Protein AF-A0A5E4IBN6-F1 (afdb_monomer)

Solvent-accessible surface area (backbone atoms only — not comparable to full-atom values): 10417 Å² total; per-residue (Å²): 132,90,80,41,67,51,74,45,68,43,81,68,86,89,50,73,42,80,71,41,77,30,84,40,98,54,67,62,54,101,28,76,33,72,40,67,75,52,73,30,32,38,34,41,30,44,82,79,18,24,40,38,29,28,32,70,84,69,52,46,81,74,47,76,44,58,42,34,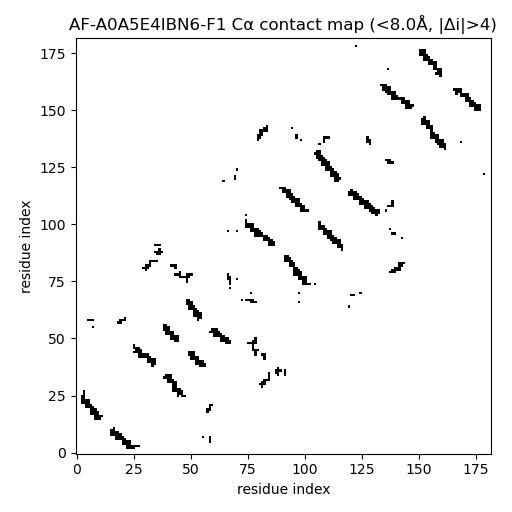72,67,66,69,59,95,71,51,29,19,54,58,37,35,59,33,69,45,79,44,56,82,52,30,36,41,35,38,21,34,32,31,57,65,76,96,49,58,50,40,24,32,43,36,36,25,30,60,64,61,84,59,35,73,75,49,73,45,78,75,38,85,52,87,58,85,62,44,46,40,56,42,56,68,55,55,75,44,75,55,97,90,38,46,26,42,36,38,42,28,32,42,71,73,46,93,92,48,80,80,36,61,80,46,71,53,74,68,78,74,84,71,84,123

pLDDT: mean 83.01, std 16.31, range [35.84, 97.69]

Foldseek 3Di:
DDFDKDWDWDDPPVDTDTQEIGTDPADWDPAWDDQQLDQKIWTFDQVQQWIWIAGNRYRDTDDIGRNQVQVVDPARKHWDEHWDWDDHSQWIWIWTKIWGDDPPDAIWIKIWIFTPNPVRHTPDIDTPDDDDDPQQFYFYYDFDWDADPNKTKTWTQTARVPDVPDSPTDIDIDTHPDPPPD

Mean predicted aligned error: 7.36 Å

Nearest PDB structures (foldseek):
  6l8a-assembly1_C  TM=5.150E-01  e=8.362E-04  Acidithiobacillus ferrooxidans
  6dsz-assembly1_A  TM=5.553E-01  e=8.980E-03  Homo sapiens
  8d7y-assembly1_A  TM=4.160E-01  e=7.451E-02  Homo sapiens
  6dsz-assembly2_B  TM=4.237E-01  e=1.457E-01  Homo sapiens
  6zrc-assembly1_A  TM=3.820E-01  e=3.062E+00  Homo sapiens

Secondary structure (DSSP, 8-state):
----EEEEEEE-SSSEEEEEEEE-SSPPEEEEEEETTTTEEEEEETTTTEEEEEETTT--EEEEEEHHHHH-SSSEEEE-S--EEEEETTEEEEEEEEEEE-SSSPPPEEEEEEETTTTTEEEEEEE----SSS--EEEES---EEEETTEEEEEEEEEETTSTT---PPEEEEE-------

Radius of gyration: 17.38 Å; Cα contacts (8 Å, |Δi|>4): 436; chains: 1; bounding box: 43×52×44 Å

Structure (mmCIF, N/CA/C/O backbone):
data_AF-A0A5E4IBN6-F1
#
_entry.id   AF-A0A5E4IBN6-F1
#
loop_
_atom_site.group_PDB
_atom_site.id
_atom_site.type_symbol
_atom_site.label_atom_id
_atom_site.label_alt_id
_atom_site.label_comp_id
_atom_site.label_asym_id
_atom_site.label_entity_id
_atom_site.label_seq_id
_atom_site.pdbx_PDB_ins_code
_atom_site.Cartn_x
_atom_site.Cartn_y
_atom_site.Cartn_z
_atom_site.occupancy
_atom_site.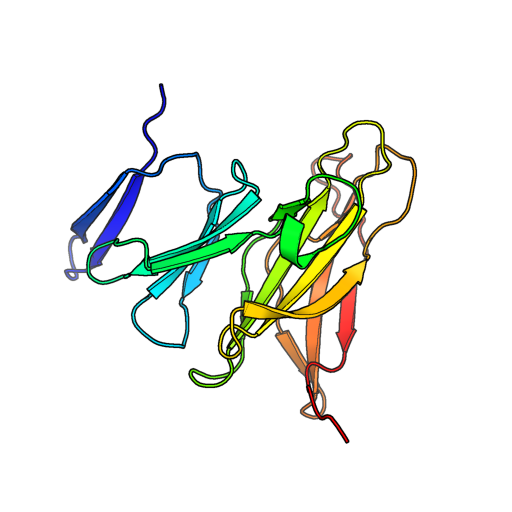B_iso_or_equiv
_atom_site.auth_seq_id
_atom_site.auth_comp_id
_atom_site.auth_asym_id
_atom_site.auth_atom_id
_atom_site.pdbx_PDB_model_num
ATOM 1 N N . MET A 1 1 ? -4.066 27.595 -0.035 1.00 60.00 1 MET A N 1
ATOM 2 C CA . MET A 1 1 ? -3.395 26.290 0.154 1.00 60.00 1 MET A CA 1
ATOM 3 C C . MET A 1 1 ? -4.423 25.297 0.651 1.00 60.00 1 MET A C 1
ATOM 5 O O . MET A 1 1 ? -5.141 25.621 1.588 1.00 60.00 1 MET A O 1
ATOM 9 N N . ILE A 1 2 ? -4.528 24.134 0.012 1.00 71.19 2 ILE A N 1
ATOM 10 C CA . ILE A 1 2 ? -5.333 23.026 0.535 1.00 71.19 2 ILE A CA 1
ATOM 11 C C . ILE A 1 2 ? -4.556 22.447 1.722 1.00 71.19 2 ILE A C 1
ATOM 13 O O . ILE A 1 2 ? -3.366 22.182 1.587 1.00 71.19 2 ILE A O 1
ATOM 17 N N . ASN A 1 3 ? -5.204 22.304 2.878 1.00 83.69 3 ASN A N 1
ATOM 18 C CA . ASN A 1 3 ? -4.641 21.638 4.052 1.00 83.69 3 ASN A CA 1
ATOM 19 C C . ASN A 1 3 ? -5.333 20.269 4.184 1.00 83.69 3 ASN A C 1
ATOM 21 O O . ASN A 1 3 ? -6.410 20.200 4.791 1.00 83.69 3 ASN A O 1
ATOM 25 N N . PRO A 1 4 ? -4.828 19.216 3.513 1.00 89.00 4 PRO A N 1
ATOM 26 C CA . PRO A 1 4 ? -5.459 17.906 3.535 1.00 89.00 4 PRO A CA 1
ATOM 27 C C . PRO A 1 4 ? -5.346 17.288 4.928 1.00 89.00 4 PRO A C 1
ATOM 29 O O . PRO A 1 4 ? -4.393 17.523 5.667 1.00 89.00 4 PRO A O 1
ATOM 32 N N . HIS A 1 5 ? -6.343 16.494 5.296 1.00 91.44 5 HIS A N 1
ATOM 33 C CA . HIS A 1 5 ? -6.397 15.846 6.599 1.00 91.44 5 HIS A CA 1
ATOM 34 C C . HIS A 1 5 ? -6.884 14.412 6.455 1.00 91.44 5 HIS A C 1
ATOM 36 O O . HIS A 1 5 ? -7.748 14.125 5.627 1.00 91.44 5 HIS A O 1
ATOM 42 N N . LEU A 1 6 ? -6.361 13.549 7.319 1.00 91.31 6 LEU A N 1
ATOM 43 C CA . LEU A 1 6 ? -6.903 12.228 7.583 1.00 91.31 6 LEU A CA 1
ATOM 44 C C . LEU A 1 6 ? -7.780 12.304 8.835 1.00 91.31 6 LEU A C 1
ATOM 46 O O . LEU A 1 6 ? -7.396 12.925 9.829 1.00 91.31 6 LEU A O 1
ATOM 50 N N . TYR A 1 7 ? -8.944 11.670 8.786 1.00 94.25 7 TYR A N 1
ATOM 51 C CA . TYR A 1 7 ? -9.895 11.633 9.891 1.00 94.25 7 TYR A CA 1
ATOM 52 C C . TYR A 1 7 ? -10.234 10.183 10.210 1.00 94.25 7 TYR A C 1
ATOM 54 O O . TYR A 1 7 ? -10.473 9.398 9.292 1.00 94.25 7 TYR A O 1
ATOM 62 N N . ALA A 1 8 ? -10.331 9.856 11.495 1.00 94.44 8 ALA A N 1
ATOM 63 C CA . ALA A 1 8 ? -11.048 8.668 11.933 1.00 94.44 8 ALA A CA 1
ATOM 64 C C . ALA A 1 8 ? -12.374 9.063 12.562 1.00 94.44 8 ALA A C 1
ATOM 66 O O . ALA A 1 8 ? -12.447 9.968 13.398 1.00 94.44 8 ALA A O 1
ATOM 67 N N . VAL A 1 9 ? -13.414 8.333 12.186 1.00 96.44 9 VAL A N 1
ATOM 68 C CA . VAL A 1 9 ? -14.744 8.446 12.769 1.00 96.44 9 VAL A CA 1
ATOM 69 C C . VAL A 1 9 ? -15.040 7.136 13.483 1.00 96.44 9 VAL A C 1
ATOM 71 O O . VAL A 1 9 ? -14.890 6.065 12.904 1.00 96.44 9 VAL A O 1
ATOM 74 N N . GLN A 1 10 ? -15.428 7.228 14.750 1.00 96.44 10 GLN A N 1
ATOM 75 C CA . GLN A 1 10 ? -15.958 6.107 15.507 1.00 96.44 10 GLN A CA 1
ATOM 76 C C . GLN A 1 10 ? -17.467 6.048 15.297 1.00 96.44 10 GLN A C 1
ATOM 78 O O . GLN A 1 10 ? -18.161 7.042 15.524 1.00 96.44 10 GLN A O 1
ATOM 83 N N . ASP A 1 11 ? -17.959 4.891 14.876 1.00 96.44 11 ASP A N 1
ATOM 84 C CA . ASP A 1 11 ? -19.389 4.619 14.817 1.00 96.44 11 ASP A CA 1
ATOM 85 C C . ASP A 1 11 ? -19.956 4.471 16.240 1.00 96.44 11 ASP A C 1
ATOM 87 O O . ASP A 1 11 ? -19.438 3.697 17.046 1.00 96.44 11 ASP A O 1
ATOM 91 N N . MET A 1 12 ? -20.995 5.243 16.555 1.00 97.69 12 MET A N 1
ATOM 92 C CA . MET A 1 12 ? -21.735 5.196 17.820 1.00 97.69 12 MET A CA 1
ATOM 93 C C . MET A 1 12 ? -23.139 4.588 17.628 1.00 97.69 12 MET A C 1
ATOM 95 O O . MET A 1 12 ? -24.011 4.756 18.480 1.00 97.69 12 MET A O 1
ATOM 99 N N . GLY A 1 13 ? -23.387 3.925 16.494 1.00 97.38 13 GLY A N 1
ATOM 100 C CA . GLY A 1 13 ? -24.657 3.317 16.104 1.00 97.38 13 GLY A CA 1
ATOM 101 C C . GLY A 1 13 ? -25.550 4.275 15.316 1.00 97.38 13 GLY A C 1
ATOM 102 O O . GLY A 1 13 ? -25.853 4.028 14.154 1.00 97.38 13 GLY A O 1
ATOM 103 N N . THR A 1 14 ? -25.981 5.383 15.930 1.00 97.12 14 THR A N 1
ATOM 104 C CA . THR A 1 14 ? -26.879 6.363 15.275 1.00 97.12 14 THR A CA 1
ATOM 105 C C . THR A 1 14 ? -26.174 7.632 14.796 1.00 97.12 14 THR A C 1
ATOM 107 O O . THR A 1 14 ? -26.788 8.456 14.121 1.00 97.12 14 THR A O 1
ATOM 110 N N . TYR A 1 15 ? -24.906 7.827 15.159 1.00 97.19 15 TYR A N 1
ATOM 111 C CA . TYR A 1 15 ? -24.081 8.943 14.700 1.00 97.19 15 TYR A CA 1
ATOM 112 C C . TYR A 1 15 ? -22.598 8.561 14.705 1.00 97.19 15 TYR A C 1
ATOM 114 O O . TYR A 1 15 ? -22.182 7.630 15.391 1.00 97.19 15 TYR A O 1
ATOM 122 N N . GLY A 1 16 ? -21.787 9.306 13.956 1.00 97.38 16 GLY A N 1
ATOM 123 C CA . GLY A 1 16 ? -20.332 9.192 13.994 1.00 97.38 16 GLY A CA 1
ATOM 124 C C . GLY A 1 16 ? -19.719 10.227 14.935 1.00 97.38 16 GLY A C 1
ATOM 125 O O . GLY A 1 16 ? -20.111 11.394 14.921 1.00 97.38 16 GLY A O 1
ATOM 126 N N . ARG A 1 17 ? -18.723 9.830 15.727 1.00 97.69 17 ARG A N 1
ATOM 127 C CA . ARG A 1 17 ? -17.890 10.748 16.512 1.00 97.69 17 ARG A CA 1
ATOM 128 C C . ARG A 1 17 ? -16.515 10.867 15.869 1.00 97.69 17 ARG A C 1
ATOM 130 O O . ARG A 1 17 ? -15.865 9.854 15.630 1.00 97.69 17 ARG A O 1
ATOM 137 N N . LEU A 1 18 ? -16.036 12.090 15.641 1.00 97.62 18 LEU A N 1
ATOM 138 C CA . LEU A 1 18 ? -14.642 12.306 15.254 1.00 97.62 18 LEU A CA 1
ATOM 139 C C . LEU A 1 18 ? -13.727 11.782 16.372 1.00 97.62 18 LEU A C 1
ATOM 141 O O . LEU A 1 18 ? -13.742 12.325 17.475 1.00 97.62 18 LEU A O 1
ATOM 145 N N . LYS A 1 19 ? -12.959 10.725 16.092 1.00 96.69 19 LYS A N 1
ATOM 146 C CA . LYS A 1 19 ? -12.006 10.140 17.044 1.00 96.69 19 LYS A CA 1
ATOM 147 C C . LYS A 1 19 ? -10.719 10.956 17.066 1.00 96.69 19 LYS A C 1
ATOM 149 O O . LYS A 1 19 ? -10.265 11.374 18.123 1.00 96.69 19 LYS A O 1
ATOM 154 N N . TRP A 1 20 ? -10.168 11.223 15.886 1.00 97.38 20 TRP A N 1
ATOM 155 C CA . TRP A 1 20 ? -8.976 12.046 15.716 1.00 97.38 20 TRP A CA 1
ATOM 156 C C . TRP A 1 20 ? -8.907 12.636 14.309 1.00 97.38 20 TRP A C 1
ATOM 158 O O . TRP A 1 20 ? -9.602 12.205 13.383 1.00 97.38 20 TRP A O 1
ATOM 168 N N . LYS A 1 21 ? -8.045 13.645 14.167 1.00 96.38 21 LYS A N 1
ATOM 169 C CA . LYS A 1 21 ? -7.769 14.372 12.929 1.00 96.38 21 LYS A CA 1
ATOM 170 C C . LYS A 1 21 ? -6.268 14.627 12.831 1.00 96.38 21 LYS A C 1
ATOM 172 O O . LYS A 1 21 ? -5.709 15.286 13.703 1.00 96.38 21 LYS A O 1
ATOM 177 N N . THR A 1 22 ? -5.654 14.193 11.737 1.00 93.44 22 THR A N 1
ATOM 178 C CA . THR A 1 22 ? -4.224 14.387 11.470 1.00 93.44 22 THR A CA 1
ATOM 179 C C . THR A 1 22 ? -4.040 15.222 10.213 1.00 93.44 22 THR A C 1
ATOM 181 O O . THR A 1 22 ? -4.623 14.925 9.170 1.00 93.44 22 THR A O 1
ATOM 184 N N . ALA A 1 23 ? -3.234 16.282 10.303 1.00 91.69 23 ALA A N 1
ATOM 185 C CA . ALA A 1 23 ? -2.840 17.068 9.138 1.00 91.69 23 ALA A CA 1
ATOM 186 C C . ALA A 1 23 ? -1.895 16.252 8.251 1.00 91.69 23 ALA A C 1
ATOM 188 O O . ALA A 1 23 ? -0.936 15.646 8.737 1.00 91.69 23 ALA A O 1
ATOM 189 N N . MET A 1 24 ? -2.166 16.248 6.950 1.00 87.31 24 MET A N 1
ATOM 190 C CA . MET A 1 24 ? -1.353 15.545 5.968 1.00 87.31 24 MET A CA 1
ATOM 191 C C . MET A 1 24 ? -0.425 16.544 5.271 1.00 87.31 24 MET A C 1
ATOM 193 O O . MET A 1 24 ? -0.858 17.639 4.916 1.00 87.31 24 MET A O 1
ATOM 197 N N . PRO A 1 25 ? 0.856 16.195 5.057 1.00 84.19 25 PRO A N 1
ATOM 198 C CA . PRO A 1 25 ? 1.804 17.101 4.410 1.00 84.19 25 PRO A CA 1
ATOM 199 C C . PRO A 1 25 ? 1.475 17.337 2.930 1.00 84.19 25 PRO A C 1
ATOM 201 O O . PRO A 1 25 ? 1.924 18.321 2.350 1.00 84.19 25 PRO A O 1
ATOM 204 N N . THR A 1 26 ? 0.721 16.425 2.317 1.00 85.69 26 THR A N 1
ATOM 205 C CA . THR A 1 26 ? 0.421 16.381 0.887 1.00 85.69 26 THR A CA 1
ATOM 206 C C . THR A 1 26 ? -0.959 15.788 0.641 1.00 85.69 26 THR A C 1
ATOM 208 O O . THR A 1 26 ? -1.583 15.224 1.544 1.00 85.69 26 THR A O 1
ATOM 211 N N . SER A 1 27 ? -1.452 15.939 -0.592 1.00 76.75 27 SER A N 1
ATOM 212 C CA . SER A 1 27 ? -2.658 15.234 -1.016 1.00 76.75 27 SER A CA 1
ATOM 213 C C . SER A 1 27 ? -2.388 13.735 -1.049 1.00 76.75 27 SER A C 1
ATOM 215 O O . SER A 1 27 ? -1.375 13.295 -1.591 1.00 76.75 27 SER A O 1
ATOM 217 N N . ILE A 1 28 ? -3.312 12.974 -0.479 1.00 78.00 28 ILE A N 1
ATOM 218 C CA . ILE A 1 28 ? -3.333 11.516 -0.552 1.00 78.00 28 ILE A CA 1
ATOM 219 C C . ILE A 1 28 ? -4.335 11.080 -1.611 1.00 78.00 28 ILE A C 1
ATOM 221 O O . ILE A 1 28 ? -5.381 11.714 -1.765 1.00 78.00 28 ILE A O 1
ATOM 225 N N . ASP A 1 29 ? -4.031 9.995 -2.313 1.00 75.25 29 ASP A N 1
ATOM 226 C CA . ASP A 1 29 ? -5.047 9.298 -3.092 1.00 75.25 29 ASP A CA 1
ATOM 227 C C . ASP A 1 29 ? -5.855 8.395 -2.161 1.00 75.25 29 ASP A C 1
ATOM 229 O O . ASP A 1 29 ? -5.325 7.832 -1.199 1.00 75.25 29 ASP A O 1
ATOM 233 N N . ALA A 1 30 ? -7.160 8.283 -2.421 1.00 62.44 30 ALA A N 1
ATOM 234 C CA . ALA A 1 30 ? -8.104 7.558 -1.573 1.00 62.44 30 ALA A CA 1
ATOM 235 C C . ALA A 1 30 ? -7.937 6.034 -1.712 1.00 62.44 30 ALA A C 1
ATOM 237 O O . ALA A 1 30 ? -8.816 5.325 -2.197 1.00 62.44 30 ALA A O 1
ATOM 238 N N . SER A 1 31 ? -6.792 5.521 -1.274 1.00 84.38 31 SER A N 1
ATOM 239 C CA . SER A 1 31 ? -6.571 4.106 -1.040 1.00 84.38 31 SER A CA 1
ATOM 240 C C . SER A 1 31 ? -6.015 3.903 0.357 1.00 84.38 31 SER A C 1
ATOM 242 O O . SER A 1 31 ? -4.913 4.348 0.676 1.00 84.38 31 SER A O 1
ATOM 244 N N . ILE A 1 32 ? -6.819 3.230 1.175 1.00 91.00 32 ILE A N 1
ATOM 245 C CA . ILE A 1 32 ? -6.506 2.876 2.552 1.00 91.00 32 ILE A CA 1
ATOM 246 C C . ILE A 1 32 ? -6.667 1.363 2.672 1.00 91.00 32 ILE A C 1
ATOM 248 O O . ILE A 1 32 ? -7.672 0.817 2.216 1.00 91.00 32 ILE A O 1
ATOM 252 N N . ALA A 1 33 ? -5.694 0.691 3.279 1.00 93.81 33 ALA A N 1
ATOM 253 C CA . ALA A 1 33 ? -5.766 -0.734 3.581 1.00 93.81 33 ALA A CA 1
ATOM 254 C C . ALA A 1 33 ? -5.400 -0.977 5.046 1.00 93.81 33 ALA A C 1
ATOM 256 O O . ALA A 1 33 ? -4.434 -0.400 5.544 1.00 93.81 33 ALA A O 1
ATOM 257 N N . VAL A 1 34 ? -6.164 -1.828 5.730 1.00 95.25 34 VAL A N 1
ATOM 258 C CA . VAL A 1 34 ? -5.850 -2.256 7.100 1.00 95.25 34 VAL A CA 1
ATOM 259 C C . VAL A 1 34 ? -4.573 -3.085 7.082 1.00 95.25 34 VAL A C 1
ATOM 261 O O . VAL A 1 34 ? -4.429 -3.995 6.267 1.00 95.25 34 VAL A O 1
ATOM 264 N N . ASP A 1 35 ? -3.645 -2.757 7.972 1.00 96.50 35 ASP A N 1
ATOM 265 C CA . ASP A 1 35 ? -2.463 -3.570 8.209 1.00 96.50 35 ASP A CA 1
ATOM 266 C C . ASP A 1 35 ? -2.838 -4.731 9.143 1.00 96.50 35 ASP A C 1
ATOM 268 O O . ASP A 1 35 ? -3.246 -4.480 10.273 1.00 96.50 35 A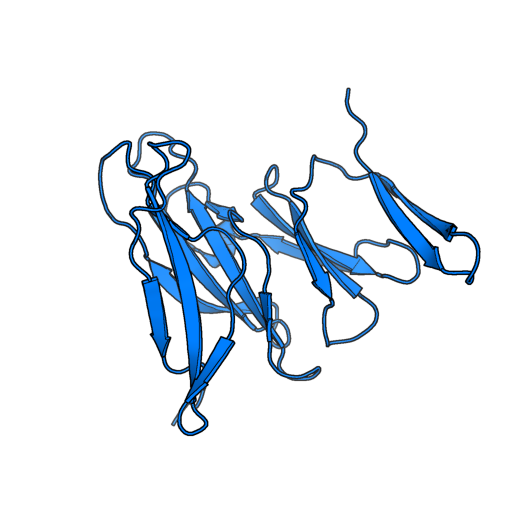SP A O 1
ATOM 272 N N . PRO A 1 36 ? -2.694 -6.000 8.736 1.00 95.06 36 PRO A N 1
ATOM 273 C CA . PRO A 1 36 ? -3.055 -7.128 9.589 1.00 95.06 36 PRO A CA 1
ATOM 274 C C . PRO A 1 36 ? -2.106 -7.295 10.788 1.00 95.06 36 PRO A C 1
ATOM 276 O O . PRO A 1 36 ? -2.391 -8.093 11.665 1.00 95.06 36 PRO A O 1
ATOM 279 N N . ARG A 1 37 ? -0.984 -6.564 10.873 1.00 93.69 37 ARG A N 1
ATOM 280 C CA . ARG A 1 37 ? -0.078 -6.599 12.039 1.00 93.69 37 ARG A CA 1
ATOM 281 C C . ARG A 1 37 ? -0.661 -5.924 13.292 1.00 93.69 37 ARG A C 1
ATOM 283 O O . ARG A 1 37 ? -0.000 -5.936 14.328 1.00 93.69 37 ARG A O 1
ATOM 290 N N . GLY A 1 38 ? -1.827 -5.279 13.200 1.00 90.38 38 GLY A N 1
ATOM 291 C CA . GLY A 1 38 ? -2.515 -4.654 14.334 1.00 90.38 38 GLY A CA 1
ATOM 292 C C . GLY A 1 38 ? -3.298 -3.394 13.957 1.00 90.38 38 GLY A C 1
ATOM 293 O O . GLY A 1 38 ? -3.683 -3.200 12.810 1.00 90.38 38 GLY A O 1
ATOM 294 N N . ASP A 1 39 ? -3.492 -2.497 14.924 1.00 92.94 39 ASP A N 1
ATOM 295 C CA . ASP A 1 39 ? -4.326 -1.289 14.802 1.00 92.94 39 ASP A CA 1
ATOM 296 C C . ASP A 1 39 ? -3.668 -0.169 13.969 1.00 92.94 39 ASP A C 1
ATOM 298 O O . ASP A 1 39 ? -3.304 0.908 14.454 1.00 92.94 39 ASP A O 1
ATOM 302 N N . SER A 1 40 ? -3.467 -0.424 12.675 1.00 96.69 40 SER A N 1
ATOM 303 C CA . SER A 1 40 ? -2.907 0.553 11.744 1.00 96.69 40 SER A CA 1
ATOM 304 C C . SER A 1 40 ? -3.412 0.385 10.313 1.00 96.69 40 SER A C 1
ATOM 306 O O . SER A 1 40 ? -3.958 -0.647 9.931 1.00 96.69 40 SER A O 1
ATOM 308 N N . VAL A 1 41 ? -3.237 1.431 9.508 1.00 96.06 41 VAL A N 1
ATOM 309 C CA . VAL A 1 41 ? -3.627 1.463 8.096 1.00 96.06 41 VAL A CA 1
ATOM 310 C C . VAL A 1 41 ? -2.499 1.992 7.226 1.00 96.06 41 VAL A C 1
ATOM 312 O O . VAL A 1 41 ? -1.784 2.917 7.615 1.00 96.06 41 VAL A O 1
ATOM 315 N N . TRP A 1 42 ? -2.369 1.433 6.029 1.00 96.19 42 TRP A N 1
ATOM 316 C CA . TRP A 1 42 ? -1.508 1.936 4.966 1.00 96.19 42 TRP A CA 1
ATOM 317 C C . TRP A 1 42 ? -2.272 2.857 4.031 1.00 96.19 42 TRP A C 1
ATOM 319 O O . TRP A 1 42 ? -3.421 2.586 3.691 1.00 96.19 42 TRP A O 1
ATOM 329 N N . ILE A 1 43 ? -1.607 3.925 3.598 1.00 94.31 43 ILE A N 1
ATOM 330 C CA . ILE A 1 43 ? -2.155 4.950 2.711 1.00 94.31 43 ILE A CA 1
ATOM 331 C C . ILE A 1 43 ? -1.135 5.274 1.623 1.00 94.31 43 ILE A C 1
ATOM 333 O O . ILE A 1 43 ? 0.080 5.232 1.845 1.00 94.31 43 ILE A O 1
ATOM 337 N N . VAL A 1 44 ? -1.646 5.619 0.446 1.00 92.69 44 VAL A N 1
ATOM 338 C CA . VAL A 1 44 ? -0.852 6.085 -0.687 1.00 92.69 44 VAL A CA 1
ATOM 339 C C . VAL A 1 44 ? -0.614 7.599 -0.603 1.00 92.69 44 VAL A C 1
ATOM 341 O O . VAL A 1 44 ? -1.554 8.391 -0.626 1.00 92.69 44 VAL A O 1
ATOM 344 N N . ASP A 1 45 ? 0.655 8.008 -0.562 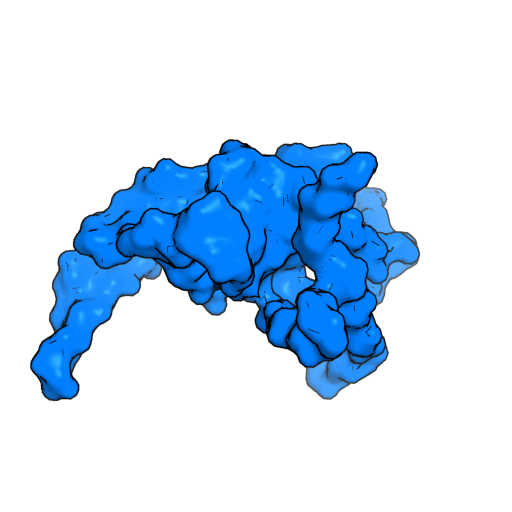1.00 91.75 45 ASP A N 1
ATOM 345 C CA . ASP A 1 45 ? 1.101 9.403 -0.684 1.00 91.75 45 ASP A CA 1
ATOM 346 C C . ASP A 1 45 ? 1.796 9.564 -2.043 1.00 91.75 45 ASP A C 1
ATOM 348 O O . ASP A 1 45 ? 3.012 9.386 -2.183 1.00 91.75 45 ASP A O 1
ATOM 352 N N . THR A 1 46 ? 0.989 9.822 -3.074 1.00 86.62 46 THR A N 1
ATOM 353 C CA . THR A 1 46 ? 1.443 9.880 -4.470 1.00 86.62 46 THR A CA 1
ATOM 354 C C . THR A 1 46 ? 2.350 11.070 -4.737 1.00 86.62 46 THR A C 1
ATOM 356 O O . THR A 1 46 ? 3.340 10.924 -5.453 1.00 86.62 46 THR A O 1
ATOM 359 N N . VAL A 1 47 ? 2.085 12.214 -4.099 1.00 88.06 47 VAL A N 1
ATOM 360 C CA . VAL A 1 47 ? 2.890 13.436 -4.247 1.00 88.06 47 VAL A CA 1
ATOM 361 C C . VAL A 1 47 ? 4.325 13.225 -3.764 1.00 88.06 47 VAL A C 1
ATOM 363 O O . VAL A 1 47 ? 5.261 13.685 -4.414 1.00 88.06 47 VAL A O 1
ATOM 366 N N . LEU A 1 48 ? 4.517 12.523 -2.642 1.00 90.88 48 LEU A N 1
ATOM 367 C CA . LEU A 1 48 ? 5.852 12.236 -2.100 1.00 90.88 48 LEU A CA 1
ATOM 368 C C . LEU A 1 48 ? 6.393 10.857 -2.499 1.00 90.88 48 LEU A C 1
ATOM 370 O O . LEU A 1 48 ? 7.421 10.437 -1.963 1.00 90.88 48 LEU A O 1
ATOM 374 N N . GLY A 1 49 ? 5.724 10.150 -3.414 1.00 92.06 49 GLY A N 1
ATOM 375 C CA . GLY A 1 49 ? 6.202 8.882 -3.967 1.00 92.06 49 GLY A CA 1
ATOM 376 C C . GLY A 1 49 ? 6.371 7.769 -2.930 1.00 92.06 49 GLY A C 1
ATOM 377 O O . GLY A 1 49 ? 7.333 6.999 -2.987 1.00 92.06 49 GLY A O 1
ATOM 378 N N . ARG A 1 50 ? 5.483 7.696 -1.934 1.00 94.50 50 ARG A N 1
ATOM 379 C CA . ARG A 1 50 ? 5.650 6.782 -0.796 1.00 94.50 50 ARG A CA 1
ATOM 380 C C . ARG A 1 50 ? 4.341 6.157 -0.327 1.00 94.50 50 ARG A C 1
ATOM 382 O O . ARG A 1 50 ? 3.260 6.686 -0.560 1.00 94.50 50 ARG A O 1
ATOM 389 N N . LEU A 1 51 ? 4.462 5.050 0.394 1.00 95.50 51 LEU A N 1
ATOM 390 C CA . LEU A 1 51 ? 3.397 4.534 1.251 1.00 95.50 51 LEU A CA 1
ATOM 391 C C . LEU A 1 51 ? 3.659 4.984 2.681 1.00 95.50 51 LEU A C 1
ATOM 393 O O . LEU A 1 51 ? 4.811 5.097 3.109 1.00 95.50 51 LEU A O 1
ATOM 397 N N . VAL A 1 52 ? 2.593 5.231 3.423 1.00 95.44 52 VAL A N 1
ATOM 398 C CA . VAL A 1 52 ? 2.660 5.694 4.807 1.00 95.44 52 VAL A CA 1
ATOM 399 C C . VAL A 1 52 ? 1.721 4.866 5.668 1.00 95.44 52 VAL A C 1
ATOM 4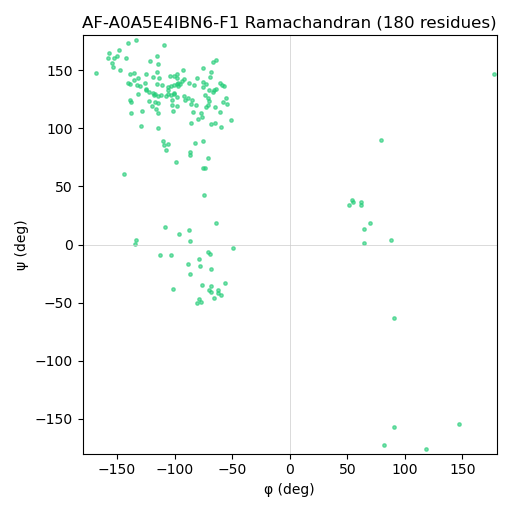01 O O . VAL A 1 52 ? 0.597 4.588 5.257 1.00 95.44 52 VAL A O 1
ATOM 404 N N . ARG A 1 53 ? 2.181 4.469 6.856 1.00 96.31 53 ARG A N 1
ATOM 405 C CA . ARG A 1 53 ? 1.375 3.723 7.826 1.00 96.31 53 ARG A CA 1
ATOM 406 C C . ARG A 1 53 ? 0.994 4.613 8.991 1.00 96.31 53 ARG A C 1
ATOM 408 O O . ARG A 1 53 ? 1.874 5.206 9.614 1.00 96.31 53 ARG A O 1
ATOM 415 N N . TYR A 1 54 ? -0.289 4.662 9.311 1.00 96.19 54 TYR A N 1
ATOM 416 C CA . TYR A 1 54 ? -0.828 5.432 10.426 1.00 96.19 54 TYR A CA 1
ATOM 417 C C . TYR A 1 54 ? -1.508 4.524 11.443 1.00 96.19 54 TYR A C 1
ATOM 419 O O . TYR A 1 54 ? -2.144 3.541 11.078 1.00 96.19 54 TYR A O 1
ATOM 427 N N . SER A 1 55 ? -1.381 4.874 12.716 1.00 96.88 55 SER A N 1
ATOM 428 C CA . SER A 1 55 ? -2.144 4.282 13.815 1.00 96.88 55 SER A CA 1
ATOM 429 C C . SER A 1 55 ? -3.636 4.586 13.653 1.00 96.88 55 SER A C 1
ATOM 431 O O . SER A 1 55 ? -4.006 5.734 13.393 1.00 96.88 55 SER A O 1
ATOM 433 N N . THR A 1 56 ? -4.502 3.584 13.823 1.00 95.81 56 THR A N 1
ATOM 434 C CA . THR A 1 56 ? -5.961 3.801 13.870 1.00 95.81 56 THR A CA 1
ATOM 435 C C . THR A 1 56 ? -6.422 4.332 15.230 1.00 95.81 56 THR A C 1
ATOM 437 O O . THR A 1 56 ? -7.552 4.818 15.361 1.00 95.81 56 THR A O 1
ATOM 440 N N . GLU A 1 57 ? -5.556 4.295 16.245 1.00 96.19 57 GLU A N 1
ATOM 441 C CA . GLU A 1 57 ? -5.885 4.749 17.593 1.00 96.19 57 GLU A CA 1
ATOM 442 C C . GLU A 1 57 ? -5.839 6.270 17.723 1.00 96.19 57 GLU A C 1
ATOM 444 O O . GLU A 1 57 ? -6.793 6.871 18.210 1.00 96.19 57 GLU A O 1
ATOM 449 N N . ASP A 1 58 ? -4.776 6.894 17.221 1.00 96.44 58 ASP A N 1
ATOM 450 C CA . ASP A 1 58 ? -4.466 8.312 17.445 1.00 96.44 58 ASP A CA 1
ATOM 451 C C . ASP A 1 58 ? -4.062 9.073 16.170 1.00 96.44 58 ASP A C 1
ATOM 453 O O . ASP A 1 58 ? -3.758 10.264 16.225 1.00 96.44 58 ASP A O 1
ATOM 457 N N . GLY A 1 59 ? -4.038 8.408 15.010 1.00 95.44 59 GLY A N 1
ATOM 458 C CA . GLY A 1 59 ? -3.652 9.031 13.746 1.00 95.44 59 GLY A CA 1
ATOM 459 C C . GLY A 1 59 ? -2.165 9.383 13.663 1.00 95.44 59 GLY A C 1
ATOM 460 O O . GLY A 1 59 ? -1.782 10.207 12.826 1.00 95.44 59 GLY A O 1
ATOM 461 N N . LYS A 1 60 ? -1.311 8.791 14.511 1.00 96.38 60 LYS A N 1
ATOM 462 C CA . LYS A 1 60 ? 0.143 8.981 14.470 1.00 96.38 60 LYS A CA 1
ATOM 463 C C . LYS A 1 60 ? 0.765 8.260 13.276 1.00 96.38 60 LYS A C 1
ATOM 465 O O . LYS A 1 60 ? 0.440 7.111 12.990 1.00 96.38 60 LYS A O 1
ATOM 470 N N . LEU A 1 61 ? 1.713 8.920 12.610 1.00 95.75 61 LEU A N 1
ATOM 471 C CA . LEU A 1 61 ? 2.536 8.312 11.565 1.00 95.75 61 LEU A CA 1
ATOM 472 C C . LEU A 1 61 ? 3.521 7.314 12.184 1.00 95.75 61 LEU A C 1
ATOM 474 O O . LEU A 1 61 ? 4.362 7.694 12.998 1.00 95.75 61 LEU A O 1
ATOM 478 N N . LEU A 1 62 ? 3.421 6.053 11.776 1.00 96.56 62 LEU A N 1
ATOM 479 C CA . LEU A 1 62 ? 4.223 4.947 12.296 1.00 96.56 62 LEU A CA 1
ATOM 480 C C . LEU A 1 62 ? 5.369 4.579 11.356 1.00 96.56 62 LEU A C 1
ATOM 482 O O . LEU A 1 62 ? 6.460 4.254 11.813 1.00 96.56 62 LEU A O 1
ATOM 486 N N . GLU A 1 63 ? 5.128 4.613 10.045 1.00 96.88 63 GLU A N 1
ATOM 487 C CA . GLU A 1 63 ? 6.053 4.026 9.076 1.00 96.88 63 GLU A CA 1
ATOM 488 C C . GLU A 1 63 ? 5.953 4.682 7.698 1.00 96.88 63 GLU A C 1
ATOM 490 O O . GLU A 1 63 ? 4.927 5.268 7.343 1.00 96.88 63 GLU A O 1
ATOM 495 N N . LYS A 1 64 ? 7.033 4.583 6.914 1.00 96.81 64 LYS A N 1
ATOM 496 C CA . LYS A 1 64 ? 7.106 5.068 5.532 1.00 96.81 64 LYS A CA 1
ATOM 497 C C . LYS A 1 64 ? 7.849 4.065 4.661 1.00 96.81 64 LYS A C 1
ATOM 499 O O . LYS A 1 64 ? 8.919 3.602 5.044 1.00 96.81 64 LYS A O 1
ATOM 504 N N . ILE A 1 65 ? 7.346 3.842 3.454 1.00 97.38 65 ILE A N 1
ATOM 505 C CA . ILE A 1 65 ? 8.018 3.068 2.410 1.00 97.38 65 ILE A CA 1
ATOM 506 C C . ILE A 1 65 ? 8.233 3.979 1.208 1.00 97.38 65 ILE A C 1
ATOM 508 O O . ILE A 1 65 ? 7.272 4.482 0.633 1.00 97.38 65 ILE A O 1
ATOM 512 N N . ASN A 1 66 ? 9.488 4.195 0.818 1.00 96.56 66 ASN A N 1
ATOM 513 C CA . ASN A 1 66 ? 9.813 4.940 -0.396 1.00 96.56 66 ASN A CA 1
ATOM 514 C C . ASN A 1 66 ? 9.744 3.989 -1.601 1.00 96.56 66 ASN A C 1
ATOM 516 O O . ASN A 1 66 ? 10.541 3.055 -1.692 1.00 96.56 66 ASN A O 1
ATOM 520 N N . ILE A 1 67 ? 8.787 4.227 -2.501 1.00 96.06 67 ILE A N 1
ATOM 521 C CA . ILE A 1 67 ? 8.535 3.344 -3.644 1.00 96.06 67 ILE A CA 1
ATOM 522 C C . ILE A 1 67 ? 9.689 3.388 -4.642 1.00 96.06 67 ILE A C 1
ATOM 524 O O . ILE A 1 67 ? 10.119 2.340 -5.109 1.00 96.06 67 ILE A O 1
ATOM 528 N N . ASP A 1 68 ? 10.240 4.567 -4.911 1.00 95.44 68 ASP A N 1
ATOM 529 C CA . ASP A 1 68 ? 11.361 4.726 -5.835 1.00 95.44 68 ASP A CA 1
ATOM 530 C C . ASP A 1 68 ? 12.598 3.924 -5.403 1.00 95.44 68 ASP A C 1
ATOM 532 O O . ASP A 1 68 ? 13.173 3.176 -6.194 1.00 95.44 68 ASP A O 1
ATOM 536 N N . LYS A 1 69 ? 12.927 3.965 -4.105 1.00 95.94 69 LYS A N 1
ATOM 537 C CA . LYS A 1 69 ? 14.010 3.155 -3.528 1.00 95.94 69 LYS A CA 1
ATOM 538 C C . LYS A 1 69 ? 13.756 1.653 -3.643 1.00 95.94 69 LYS A C 1
ATOM 540 O O . LYS A 1 69 ? 14.704 0.912 -3.879 1.00 95.94 69 LYS A O 1
ATOM 545 N N . LEU A 1 70 ? 12.513 1.203 -3.457 1.00 96.06 70 LEU A N 1
ATOM 546 C CA . LEU A 1 70 ? 12.165 -0.214 -3.607 1.00 96.06 70 LEU A CA 1
ATOM 547 C C . LEU A 1 70 ? 12.227 -0.672 -5.061 1.00 96.06 70 LEU A C 1
ATOM 549 O O . LEU A 1 70 ? 12.656 -1.790 -5.331 1.00 96.06 70 LEU A O 1
ATOM 553 N N . VAL A 1 71 ? 11.793 0.174 -5.996 1.00 95.19 71 VAL A N 1
ATOM 554 C CA . VAL A 1 71 ? 11.872 -0.146 -7.419 1.00 95.19 71 VAL A CA 1
ATOM 555 C C . VAL A 1 71 ? 13.336 -0.224 -7.850 1.00 95.19 71 VAL A C 1
ATOM 557 O O . VAL A 1 71 ? 13.697 -1.190 -8.521 1.00 95.19 71 VAL A O 1
ATOM 560 N N . GLY A 1 72 ? 14.179 0.735 -7.454 1.00 94.31 72 GLY A N 1
ATOM 561 C CA . GLY A 1 72 ? 15.617 0.706 -7.742 1.00 94.31 72 GLY A CA 1
ATOM 562 C C . GLY A 1 72 ? 15.942 0.737 -9.240 1.00 94.31 72 GLY A C 1
ATOM 563 O O . GLY A 1 72 ? 16.887 0.088 -9.680 1.00 94.31 72 GLY A O 1
ATOM 564 N N . GLU A 1 73 ? 15.132 1.440 -10.035 1.00 91.50 73 GLU A N 1
ATOM 565 C CA . GLU A 1 73 ? 15.303 1.606 -11.486 1.00 91.50 73 GLU A CA 1
ATOM 566 C C . GLU A 1 73 ? 15.422 3.097 -11.829 1.00 91.50 73 GLU A C 1
ATOM 568 O O . GLU A 1 73 ? 14.934 3.930 -11.064 1.00 91.50 73 GLU A O 1
ATOM 573 N N . PRO A 1 74 ? 16.007 3.463 -12.984 1.00 88.06 74 PRO A N 1
ATOM 574 C CA . PRO A 1 74 ? 16.059 4.854 -13.424 1.00 88.06 74 PRO A CA 1
ATOM 575 C C . PRO A 1 74 ? 14.670 5.502 -13.531 1.00 88.06 74 PRO A C 1
ATOM 577 O O . PRO A 1 74 ? 13.748 4.917 -14.099 1.00 88.06 74 PRO A O 1
ATOM 580 N N . GLY A 1 75 ? 14.551 6.741 -13.052 1.00 86.00 75 GLY A N 1
ATOM 581 C CA . GLY A 1 75 ? 13.303 7.511 -13.027 1.00 86.00 75 GLY A CA 1
ATOM 582 C C . GLY A 1 75 ? 12.886 7.870 -11.601 1.00 86.00 75 GLY A C 1
ATOM 583 O O . GLY A 1 75 ? 13.625 7.606 -10.664 1.00 86.00 75 GLY A O 1
ATOM 584 N N . ILE A 1 76 ? 11.717 8.500 -11.456 1.00 90.00 76 ILE A N 1
ATOM 585 C CA . ILE A 1 76 ? 11.065 8.717 -10.156 1.00 90.00 76 ILE A CA 1
ATOM 586 C C . ILE A 1 76 ? 9.777 7.910 -10.161 1.00 90.00 76 ILE A C 1
ATOM 588 O O . ILE A 1 76 ? 8.862 8.222 -10.926 1.00 90.00 76 ILE A O 1
ATOM 592 N N . HIS A 1 77 ? 9.702 6.885 -9.320 1.00 91.75 77 HIS A N 1
ATOM 593 C CA . HIS A 1 77 ? 8.536 6.016 -9.229 1.00 91.75 77 HIS A CA 1
ATOM 594 C C . HIS A 1 77 ? 7.623 6.430 -8.082 1.00 91.75 77 HIS A C 1
ATOM 596 O O . HIS A 1 77 ? 8.040 6.516 -6.926 1.00 91.75 77 HIS A O 1
ATOM 602 N N . THR A 1 78 ? 6.348 6.628 -8.396 1.00 92.12 78 THR A N 1
ATOM 603 C CA . THR A 1 78 ? 5.306 6.900 -7.407 1.00 92.12 78 THR A CA 1
ATOM 604 C C . THR A 1 78 ? 4.295 5.760 -7.383 1.00 92.12 78 THR A C 1
ATOM 606 O O . THR A 1 78 ? 4.078 5.109 -8.410 1.00 92.12 78 THR A O 1
ATOM 609 N N . PRO A 1 79 ? 3.687 5.463 -6.223 1.00 92.38 79 PRO A N 1
ATOM 610 C CA . PRO A 1 79 ? 2.597 4.501 -6.176 1.00 92.38 79 PRO A CA 1
ATOM 611 C C . PRO A 1 79 ? 1.438 4.984 -7.060 1.00 92.38 79 PRO A C 1
ATOM 613 O O . PRO A 1 79 ? 1.141 6.175 -7.089 1.00 92.38 79 PRO A O 1
ATOM 616 N N . SER A 1 80 ? 0.807 4.077 -7.803 1.00 88.50 80 SER A N 1
ATOM 617 C CA . SER A 1 80 ? -0.162 4.427 -8.853 1.00 88.50 80 SER A CA 1
ATOM 618 C C . SER A 1 80 ? -1.457 3.621 -8.818 1.00 88.50 80 SER A C 1
ATOM 620 O O . SER A 1 80 ? -2.296 3.786 -9.696 1.00 88.50 80 SER A O 1
ATOM 622 N N . SER A 1 81 ? -1.652 2.753 -7.827 1.00 87.06 81 SER A N 1
ATOM 623 C CA . SER A 1 81 ? -2.879 1.969 -7.671 1.00 87.06 81 SER A CA 1
ATOM 624 C C . SER A 1 81 ? -3.385 2.005 -6.242 1.00 87.06 81 SER A C 1
ATOM 626 O O . SER A 1 81 ? -2.708 2.494 -5.337 1.00 87.06 81 SER A O 1
ATOM 628 N N . VAL A 1 82 ? -4.546 1.392 -6.020 1.00 89.12 82 VAL A N 1
ATOM 629 C CA . VAL A 1 82 ? -4.949 1.071 -4.655 1.00 89.12 82 VAL A CA 1
ATOM 630 C C . VAL A 1 82 ? -4.017 0.014 -4.055 1.00 89.12 82 VAL A C 1
ATOM 632 O O . VAL A 1 82 ? -3.370 -0.751 -4.777 1.00 89.12 82 VAL A O 1
ATOM 635 N N . ILE A 1 83 ? -3.959 -0.014 -2.732 1.00 92.50 83 ILE A N 1
ATOM 636 C CA . ILE A 1 83 ? -3.232 -0.996 -1.943 1.00 92.50 83 ILE A CA 1
ATOM 637 C C . ILE A 1 83 ? -4.105 -2.242 -1.784 1.00 92.50 83 ILE A C 1
ATOM 639 O O . ILE A 1 83 ? -5.299 -2.153 -1.501 1.00 92.50 83 ILE A O 1
ATOM 643 N N . THR A 1 84 ? -3.508 -3.418 -1.932 1.00 92.94 84 THR A N 1
ATOM 644 C CA . THR A 1 84 ? -4.089 -4.679 -1.462 1.00 92.94 84 THR A CA 1
ATOM 645 C C . THR A 1 84 ? -3.114 -5.320 -0.491 1.00 92.94 84 THR A C 1
ATOM 647 O O . THR A 1 84 ? -1.933 -5.422 -0.798 1.00 92.94 84 THR A O 1
ATOM 650 N N . ILE A 1 85 ? -3.590 -5.743 0.679 1.00 93.69 85 ILE A N 1
ATOM 651 C CA . ILE A 1 85 ? -2.773 -6.474 1.652 1.00 93.69 85 ILE A CA 1
ATOM 652 C C . ILE A 1 85 ? -3.349 -7.875 1.806 1.00 93.69 85 ILE A C 1
ATOM 654 O O . ILE A 1 85 ? -4.563 -8.063 1.834 1.00 93.69 85 ILE A O 1
ATOM 658 N N . SER A 1 86 ? -2.461 -8.856 1.863 1.00 91.38 86 SER A N 1
ATOM 659 C CA . SER A 1 86 ? -2.791 -10.271 1.989 1.00 91.38 86 SER A CA 1
ATOM 660 C C . SER A 1 86 ? -1.824 -10.981 2.919 1.00 91.38 86 SER A C 1
ATOM 662 O O . SER A 1 86 ? 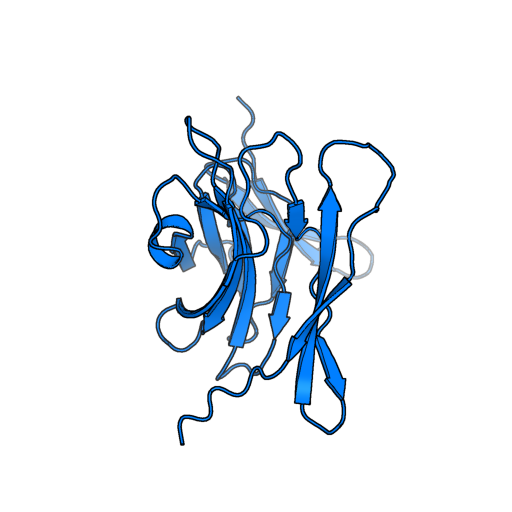-0.833 -10.392 3.342 1.00 91.38 86 SER A O 1
ATOM 664 N N . GLY A 1 87 ? -2.095 -12.247 3.224 1.00 88.56 87 GLY A N 1
ATOM 665 C CA . GLY A 1 87 ? -1.294 -13.021 4.167 1.00 88.56 87 GLY A CA 1
ATOM 666 C C . GLY A 1 87 ? -1.816 -12.904 5.596 1.00 88.56 87 GLY A C 1
ATOM 667 O O . GLY A 1 87 ? -2.999 -12.648 5.816 1.00 88.56 87 GLY A O 1
ATOM 668 N N . THR A 1 88 ? -0.938 -13.159 6.561 1.00 91.00 88 THR A N 1
ATOM 669 C CA . THR A 1 88 ? -1.271 -13.207 7.992 1.00 91.00 88 THR A CA 1
ATOM 670 C C . THR A 1 88 ? -0.691 -12.007 8.730 1.00 91.00 88 THR A C 1
ATOM 672 O O . THR A 1 88 ? 0.143 -11.285 8.190 1.00 91.00 88 THR A O 1
ATOM 675 N N . GLU A 1 89 ? -1.056 -11.837 10.000 1.00 93.25 89 GLU A N 1
ATOM 676 C CA . GLU A 1 89 ? -0.454 -10.829 10.885 1.00 93.25 89 GLU A CA 1
ATOM 677 C C . GLU A 1 89 ? 1.074 -10.975 10.978 1.00 93.25 89 GLU A C 1
ATOM 679 O O . GLU A 1 89 ? 1.802 -9.997 11.069 1.00 93.25 89 GLU A O 1
ATOM 684 N N . THR A 1 90 ? 1.589 -12.203 10.898 1.00 93.38 90 THR A N 1
ATOM 685 C CA . THR A 1 90 ? 3.030 -12.492 10.966 1.00 93.38 90 THR A CA 1
ATOM 686 C C . THR A 1 90 ? 3.734 -12.456 9.614 1.00 93.38 90 THR A C 1
ATOM 688 O O . THR A 1 90 ? 4.962 -12.401 9.572 1.00 93.38 90 THR A O 1
ATOM 691 N N . ARG A 1 91 ? 2.986 -12.518 8.505 1.00 93.88 91 ARG A N 1
ATOM 692 C CA . ARG A 1 91 ? 3.515 -12.544 7.133 1.00 93.88 91 ARG A CA 1
ATOM 693 C C . ARG A 1 91 ? 2.624 -11.765 6.155 1.00 93.88 91 ARG A C 1
ATOM 695 O O . ARG A 1 91 ? 2.083 -12.354 5.214 1.00 93.88 91 ARG A O 1
ATOM 702 N N . PRO A 1 92 ? 2.439 -10.458 6.370 1.00 95.81 92 PRO A N 1
ATOM 703 C CA . PRO A 1 92 ? 1.673 -9.618 5.467 1.00 95.81 92 PRO A CA 1
ATOM 704 C C . PRO A 1 92 ? 2.444 -9.279 4.190 1.00 95.81 92 PRO A C 1
ATOM 706 O O . PRO A 1 92 ? 3.601 -8.858 4.224 1.00 95.81 92 PRO A O 1
ATOM 709 N N . ILE A 1 93 ? 1.755 -9.382 3.061 1.00 95.62 93 ILE A N 1
ATOM 710 C CA . ILE A 1 93 ? 2.252 -8.989 1.747 1.00 95.62 93 ILE A CA 1
ATOM 711 C C . ILE A 1 93 ? 1.391 -7.842 1.234 1.00 95.62 93 ILE A C 1
ATOM 713 O O . ILE A 1 93 ? 0.193 -8.016 0.991 1.00 95.62 93 ILE A O 1
ATOM 717 N N . LEU A 1 94 ? 2.015 -6.682 1.048 1.00 95.56 94 LEU A N 1
ATOM 718 C CA . LEU A 1 94 ? 1.408 -5.514 0.424 1.00 95.56 94 LEU A CA 1
ATOM 719 C C . LEU A 1 94 ? 1.679 -5.533 -1.077 1.00 95.56 94 LEU A C 1
ATOM 721 O O . LEU A 1 94 ? 2.824 -5.628 -1.512 1.00 95.56 94 LEU A O 1
ATOM 725 N N . ILE A 1 95 ? 0.616 -5.403 -1.860 1.00 94.69 95 ILE A N 1
ATOM 726 C CA . ILE A 1 95 ? 0.643 -5.327 -3.315 1.00 94.69 95 ILE A CA 1
ATOM 727 C C . ILE A 1 95 ? 0.227 -3.920 -3.730 1.00 94.69 95 ILE A C 1
ATOM 729 O O . ILE A 1 95 ? -0.810 -3.405 -3.299 1.00 94.69 95 ILE A O 1
ATOM 733 N N . VAL A 1 96 ? 1.049 -3.298 -4.569 1.00 94.19 96 VAL A N 1
ATOM 734 C CA . VAL A 1 96 ? 0.806 -1.958 -5.108 1.00 94.19 96 VAL A CA 1
ATOM 735 C C . VAL A 1 96 ? 1.499 -1.814 -6.453 1.00 94.19 96 VAL A C 1
ATOM 737 O O . VAL A 1 96 ? 2.527 -2.444 -6.700 1.00 94.19 96 VAL A O 1
ATOM 740 N N . SER A 1 97 ? 0.973 -0.954 -7.313 1.00 92.62 97 SER A N 1
ATOM 741 C CA . SER A 1 97 ? 1.678 -0.551 -8.521 1.00 92.62 97 SER A CA 1
ATOM 742 C C . SER A 1 97 ? 2.490 0.708 -8.335 1.00 92.62 97 SER A C 1
ATOM 744 O O . SER A 1 97 ? 2.136 1.582 -7.549 1.00 92.62 97 SER A O 1
ATOM 746 N N . ALA A 1 98 ? 3.576 0.791 -9.091 1.00 92.25 98 ALA A N 1
ATOM 747 C CA . ALA A 1 98 ? 4.453 1.939 -9.164 1.00 92.25 98 ALA A CA 1
ATOM 748 C C . ALA A 1 98 ? 4.592 2.394 -10.617 1.00 92.25 98 ALA A C 1
ATOM 750 O O . ALA A 1 98 ? 4.836 1.579 -11.509 1.00 92.25 98 ALA A O 1
ATOM 751 N N . MET A 1 99 ? 4.474 3.695 -10.852 1.00 88.38 99 MET A N 1
ATOM 752 C CA . MET A 1 99 ? 4.623 4.313 -12.163 1.00 88.38 99 MET A CA 1
ATOM 753 C C . MET A 1 99 ? 5.779 5.306 -12.132 1.00 88.38 99 MET A C 1
ATOM 755 O O . MET A 1 99 ? 5.841 6.163 -11.254 1.00 88.38 99 MET A O 1
ATOM 759 N N . ALA A 1 100 ? 6.678 5.212 -13.110 1.00 87.56 100 ALA A N 1
ATOM 760 C CA . ALA A 1 100 ? 7.672 6.248 -13.340 1.00 87.56 100 ALA A CA 1
ATOM 761 C C . ALA A 1 100 ? 6.991 7.510 -13.885 1.00 87.56 100 ALA A C 1
ATOM 763 O O . ALA A 1 100 ? 6.343 7.459 -14.938 1.00 87.56 100 ALA A O 1
ATOM 764 N N . ILE A 1 101 ? 7.177 8.642 -13.205 1.00 76.56 101 ILE A N 1
ATOM 765 C CA . ILE A 1 101 ? 6.834 9.954 -13.752 1.00 76.56 101 ILE A CA 1
ATOM 766 C C . ILE A 1 101 ? 7.762 10.185 -14.954 1.00 76.56 101 ILE A C 1
ATOM 768 O O . ILE A 1 101 ? 8.985 10.188 -14.779 1.00 76.56 101 ILE A O 1
ATOM 772 N N . PRO A 1 102 ? 7.231 10.338 -16.179 1.00 65.44 102 PRO A N 1
ATOM 773 C CA . PRO A 1 102 ? 8.065 10.506 -17.356 1.00 65.44 102 PRO A CA 1
ATOM 774 C C . PRO A 1 102 ? 8.770 11.858 -17.292 1.00 65.44 102 PRO A C 1
ATOM 776 O O . PRO A 1 102 ? 8.186 12.901 -17.567 1.00 65.44 102 PRO A O 1
ATOM 779 N N . ILE A 1 103 ? 10.054 11.834 -16.957 1.00 62.16 103 ILE A N 1
ATOM 780 C CA . ILE A 1 103 ? 10.965 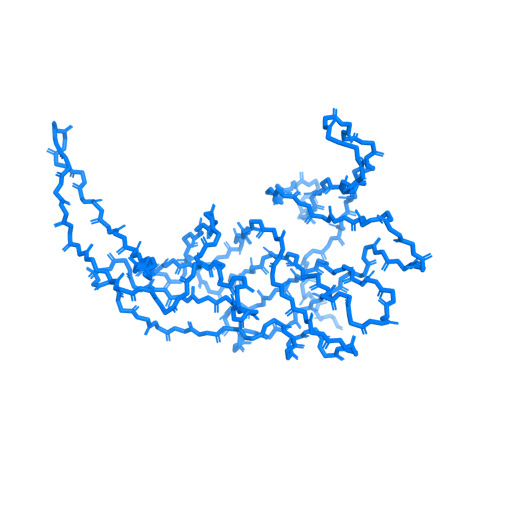12.952 -17.180 1.00 62.16 103 ILE A CA 1
ATOM 781 C C . ILE A 1 103 ? 11.906 12.474 -18.289 1.00 62.16 103 ILE A C 1
ATOM 783 O O . ILE A 1 103 ? 12.901 11.805 -18.032 1.00 62.16 103 ILE A O 1
ATOM 787 N N . PHE A 1 104 ? 11.510 12.713 -19.544 1.00 60.06 104 PHE A N 1
ATOM 788 C CA . PHE A 1 104 ? 12.250 12.378 -20.779 1.00 60.06 104 PHE A CA 1
ATOM 789 C C . PHE A 1 104 ? 12.497 10.886 -21.093 1.00 60.06 104 PHE A C 1
ATOM 791 O O . PHE A 1 104 ? 13.093 10.579 -22.125 1.00 60.06 104 PHE A O 1
ATOM 798 N N . LEU A 1 105 ? 12.017 9.951 -20.268 1.00 62.59 105 LEU A N 1
ATOM 799 C CA . LEU A 1 105 ? 12.152 8.503 -20.475 1.00 62.59 105 LEU A CA 1
ATOM 800 C C . LEU A 1 105 ? 10.792 7.826 -20.716 1.00 62.59 105 LEU A C 1
ATOM 802 O O . LEU A 1 105 ? 9.763 8.339 -20.271 1.00 62.59 105 LEU A O 1
ATOM 806 N N . PRO A 1 106 ? 10.765 6.663 -21.399 1.00 64.56 106 PRO A N 1
ATOM 807 C CA . PRO A 1 106 ? 9.556 5.851 -21.503 1.00 64.56 106 PRO A CA 1
ATOM 808 C C . PRO A 1 106 ? 9.017 5.507 -20.109 1.00 64.56 106 PRO A C 1
ATOM 810 O O . PRO A 1 106 ? 9.747 4.947 -19.291 1.00 64.56 106 PRO A O 1
ATOM 813 N N . SER A 1 107 ? 7.742 5.811 -19.847 1.00 70.12 107 SER A N 1
ATOM 814 C CA . SER A 1 107 ? 7.091 5.472 -18.580 1.00 70.12 107 SER A CA 1
ATOM 815 C C . SER A 1 107 ? 7.137 3.967 -18.338 1.00 70.12 107 SER A C 1
ATOM 817 O O . SER A 1 107 ? 6.636 3.170 -19.133 1.00 70.12 107 SER A O 1
ATOM 819 N N . THR A 1 108 ? 7.724 3.574 -17.213 1.00 84.69 108 THR A N 1
ATOM 820 C CA . THR A 1 108 ? 7.742 2.191 -16.744 1.00 84.69 108 THR A CA 1
ATOM 821 C C . THR A 1 108 ? 6.736 2.014 -15.622 1.00 84.69 108 THR A C 1
ATOM 823 O O . THR A 1 108 ? 6.734 2.777 -14.658 1.00 84.69 108 THR A O 1
ATOM 826 N N . CYS A 1 109 ? 5.879 1.003 -15.751 1.00 87.75 109 CYS A N 1
ATOM 827 C CA . CYS A 1 109 ? 4.954 0.597 -14.699 1.00 87.75 109 CYS A CA 1
ATOM 828 C C . CYS A 1 109 ? 5.364 -0.763 -14.136 1.00 87.75 109 CYS A C 1
ATOM 830 O O . CYS A 1 109 ? 5.689 -1.688 -14.890 1.00 87.75 109 CYS A O 1
ATOM 832 N N . PHE A 1 110 ? 5.306 -0.884 -12.816 1.00 91.06 110 PHE A N 1
ATOM 833 C CA . PHE A 1 110 ? 5.589 -2.106 -12.080 1.00 91.06 110 PHE A CA 1
ATOM 834 C C . PHE A 1 110 ? 4.411 -2.465 -11.182 1.00 91.06 110 PHE A C 1
ATOM 836 O O . PHE A 1 110 ? 3.784 -1.570 -10.630 1.00 91.06 110 PHE A O 1
ATOM 843 N N . VAL A 1 111 ? 4.164 -3.759 -10.991 1.00 92.00 111 VAL A N 1
ATOM 844 C CA . VAL A 1 111 ? 3.419 -4.284 -9.835 1.00 92.00 111 VAL A CA 1
ATOM 845 C C . VAL A 1 111 ? 4.449 -4.806 -8.846 1.00 92.00 111 VAL A C 1
ATOM 847 O O . VAL A 1 111 ? 5.355 -5.541 -9.240 1.00 92.00 111 VAL A O 1
ATOM 850 N N . LEU A 1 112 ? 4.329 -4.412 -7.586 1.00 94.50 112 LEU A N 1
ATOM 851 C CA . LEU A 1 112 ? 5.251 -4.749 -6.509 1.00 94.50 112 LEU A CA 1
ATOM 852 C C . LEU A 1 112 ? 4.547 -5.647 -5.494 1.00 94.50 112 LEU A C 1
ATOM 854 O O . LEU A 1 112 ? 3.380 -5.409 -5.186 1.00 94.50 112 LEU A O 1
ATOM 858 N N . ALA A 1 113 ? 5.276 -6.608 -4.930 1.00 94.88 113 ALA A N 1
ATOM 859 C CA . ALA A 1 113 ? 4.916 -7.246 -3.670 1.00 94.88 113 ALA A CA 1
ATOM 860 C C . ALA A 1 113 ? 5.980 -6.969 -2.617 1.00 94.88 113 ALA A C 1
ATOM 862 O O . ALA A 1 113 ? 7.174 -7.180 -2.844 1.00 94.88 113 ALA A O 1
ATOM 863 N N . ILE A 1 114 ? 5.524 -6.504 -1.462 1.00 97.19 114 ILE A N 1
ATO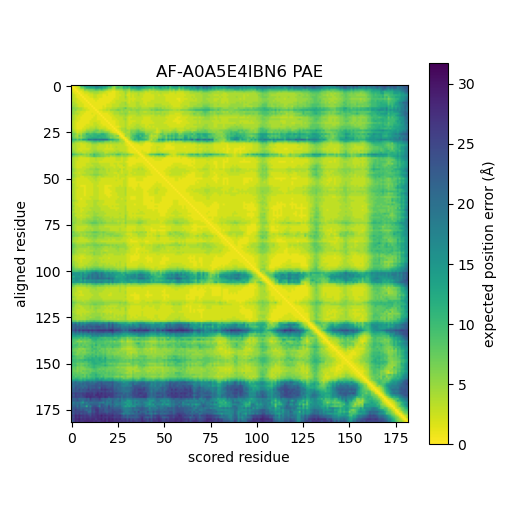M 864 C CA . ILE A 1 114 ? 6.357 -6.024 -0.369 1.00 97.19 114 ILE A CA 1
ATOM 865 C C . ILE A 1 114 ? 6.026 -6.850 0.871 1.00 97.19 114 ILE A C 1
ATOM 867 O O . ILE A 1 114 ? 4.868 -6.902 1.286 1.00 97.19 114 ILE A O 1
ATOM 871 N N . ASP A 1 115 ? 7.033 -7.486 1.460 1.00 96.50 115 ASP A N 1
ATOM 872 C CA . ASP A 1 115 ? 6.917 -8.171 2.747 1.00 96.50 115 ASP A CA 1
ATOM 873 C C . ASP A 1 115 ? 6.993 -7.141 3.873 1.00 96.50 115 ASP A C 1
ATOM 875 O O . ASP A 1 115 ? 8.061 -6.583 4.143 1.00 96.50 115 ASP A O 1
ATOM 879 N N . LEU A 1 116 ? 5.865 -6.876 4.540 1.00 96.94 116 LEU A N 1
ATOM 880 C CA . LEU A 1 116 ? 5.851 -5.894 5.625 1.00 96.94 116 LEU A CA 1
ATOM 881 C C . LEU A 1 116 ? 6.446 -6.453 6.927 1.00 96.94 116 LEU A C 1
ATOM 883 O O . LEU A 1 116 ? 6.816 -5.671 7.797 1.00 96.94 116 LEU A O 1
ATOM 887 N N . ALA A 1 117 ? 6.560 -7.772 7.108 1.00 95.44 117 ALA A N 1
ATOM 888 C CA . ALA A 1 117 ? 7.201 -8.332 8.302 1.00 95.44 117 ALA A CA 1
ATOM 889 C C . ALA A 1 117 ? 8.729 -8.216 8.232 1.00 95.44 117 ALA A C 1
ATOM 891 O O . ALA A 1 117 ? 9.378 -7.960 9.245 1.00 95.44 117 ALA A O 1
ATOM 892 N N . ASN A 1 118 ? 9.305 -8.353 7.039 1.00 93.44 118 ASN A N 1
ATOM 893 C CA . ASN A 1 118 ? 10.748 -8.304 6.838 1.00 93.44 118 ASN A CA 1
ATOM 894 C C . ASN A 1 118 ? 11.215 -6.929 6.339 1.00 93.44 118 ASN A C 1
ATOM 896 O O . ASN A 1 118 ? 11.595 -6.777 5.177 1.00 93.44 118 ASN A O 1
ATOM 900 N N . HIS A 1 119 ? 11.166 -5.920 7.215 1.00 93.94 119 HIS A N 1
ATOM 901 C CA . HIS A 1 119 ? 11.672 -4.562 6.956 1.00 93.94 119 HIS A CA 1
ATOM 902 C C . HIS A 1 119 ? 11.156 -3.911 5.654 1.00 93.94 119 HIS A C 1
ATOM 904 O O . HIS A 1 119 ? 11.879 -3.144 5.016 1.00 93.94 119 HIS A O 1
ATOM 910 N N . ASN A 1 120 ? 9.911 -4.199 5.257 1.00 96.62 120 ASN A N 1
ATOM 911 C CA . ASN A 1 120 ? 9.321 -3.744 3.989 1.00 96.62 120 ASN A CA 1
ATOM 912 C C . ASN A 1 120 ? 10.158 -4.134 2.763 1.00 96.62 120 ASN A C 1
ATOM 914 O O . ASN A 1 120 ? 10.298 -3.351 1.820 1.00 96.62 120 ASN A O 1
ATOM 918 N N . SER A 1 121 ? 10.763 -5.319 2.790 1.00 96.31 121 SER A N 1
ATOM 919 C CA . SER A 1 121 ? 11.586 -5.807 1.688 1.00 96.31 121 SER A CA 1
ATOM 920 C C . SER A 1 121 ? 10.735 -6.125 0.460 1.00 96.31 121 SER A C 1
ATOM 922 O O . SER A 1 121 ? 9.597 -6.588 0.548 1.00 96.31 121 SER A O 1
ATOM 924 N N . LEU A 1 122 ? 11.299 -5.864 -0.719 1.00 96.38 122 LEU A N 1
ATOM 925 C CA . LEU A 1 122 ? 10.681 -6.252 -1.978 1.00 96.38 122 LEU A CA 1
ATOM 926 C C . LEU A 1 122 ? 10.798 -7.773 -2.143 1.00 96.38 122 LEU A C 1
ATOM 928 O O . LEU A 1 122 ? 11.908 -8.292 -2.237 1.00 96.38 122 LEU A O 1
ATOM 932 N N . LEU A 1 123 ? 9.666 -8.473 -2.224 1.00 94.44 123 LEU A N 1
ATOM 933 C CA . LEU A 1 123 ? 9.640 -9.903 -2.547 1.00 94.44 123 LEU A CA 1
ATOM 934 C C . LEU A 1 123 ? 9.851 -10.116 -4.042 1.00 94.44 123 LEU A C 1
ATOM 936 O O . LEU A 1 123 ? 10.676 -10.920 -4.465 1.00 94.44 123 LEU A O 1
ATOM 940 N N . TRP A 1 124 ? 9.089 -9.380 -4.845 1.00 93.81 124 TRP A N 1
ATOM 941 C CA . TRP A 1 124 ? 9.197 -9.386 -6.294 1.00 93.81 124 TRP A CA 1
ATOM 942 C C . TRP A 1 124 ? 8.607 -8.105 -6.879 1.00 93.81 124 TRP A C 1
ATOM 944 O O . TRP A 1 124 ? 7.800 -7.409 -6.257 1.00 93.81 124 TRP A O 1
ATOM 954 N N . LYS A 1 125 ? 8.996 -7.813 -8.120 1.00 93.56 125 LYS A N 1
ATOM 955 C CA . LYS A 1 125 ? 8.374 -6.789 -8.961 1.00 93.56 125 LYS A CA 1
ATOM 956 C C . LYS A 1 125 ? 8.178 -7.328 -10.372 1.00 93.56 125 LYS A C 1
ATOM 958 O O . LYS A 1 125 ? 9.051 -8.010 -10.901 1.00 93.56 125 LYS A O 1
ATOM 963 N N . VAL A 1 126 ? 7.059 -6.986 -10.999 1.00 90.12 126 VAL A N 1
ATOM 964 C CA . VAL A 1 126 ? 6.766 -7.334 -12.394 1.00 90.12 126 VAL A CA 1
ATOM 965 C C . VAL A 1 126 ? 6.636 -6.061 -13.205 1.00 90.12 126 VAL A C 1
ATOM 967 O O . VAL A 1 126 ? 5.800 -5.213 -12.907 1.00 90.12 126 VAL A O 1
ATOM 970 N N . LYS A 1 127 ? 7.453 -5.932 -14.252 1.00 88.94 127 LYS A N 1
ATOM 971 C CA . LYS A 1 127 ? 7.354 -4.829 -15.209 1.00 88.94 127 LYS A CA 1
ATOM 972 C C . LYS A 1 127 ? 6.186 -5.087 -16.158 1.00 88.94 127 LYS A C 1
ATOM 974 O O . LYS A 1 127 ? 6.235 -6.017 -16.957 1.00 88.94 127 LYS A O 1
ATOM 979 N N . VAL A 1 128 ? 5.146 -4.262 -16.077 1.00 82.44 128 VAL A N 1
ATOM 980 C CA . VAL A 1 128 ? 3.899 -4.432 -16.846 1.00 82.44 128 VAL A CA 1
ATOM 981 C C . VAL A 1 128 ? 3.981 -3.776 -18.225 1.00 82.44 128 VAL A C 1
ATOM 983 O O . VAL A 1 128 ? 3.309 -4.193 -19.169 1.00 82.44 128 VAL A O 1
ATOM 986 N N . SER A 1 129 ? 4.831 -2.762 -18.377 1.00 73.19 129 SER A N 1
ATOM 987 C CA . SER A 1 129 ? 4.977 -2.033 -19.633 1.00 73.19 129 SER A CA 1
ATOM 988 C C . SER A 1 129 ? 6.433 -1.683 -19.942 1.00 73.19 129 SER A C 1
ATOM 990 O O . SER A 1 129 ? 7.228 -1.313 -19.073 1.00 73.19 129 SER A O 1
ATOM 992 N N . LYS A 1 130 ? 6.795 -1.830 -21.221 1.00 57.97 130 LYS A N 1
ATOM 993 C CA . LYS A 1 130 ? 8.048 -1.351 -21.812 1.00 57.97 130 LYS A CA 1
ATOM 994 C C . LYS A 1 130 ? 7.702 -0.749 -23.173 1.00 57.97 130 LYS A C 1
ATOM 996 O O . LYS A 1 130 ? 7.277 -1.476 -24.064 1.00 57.97 130 LYS A O 1
ATOM 1001 N N . GLY A 1 131 ? 7.852 0.562 -23.331 1.00 55.03 131 GLY A N 1
ATOM 1002 C CA . GLY A 1 131 ? 7.607 1.214 -24.615 1.00 55.03 131 GLY A CA 1
ATOM 1003 C C . GLY A 1 131 ? 7.772 2.728 -24.563 1.00 55.03 131 GLY A C 1
ATOM 1004 O O . GLY A 1 131 ? 7.478 3.354 -23.552 1.00 55.03 131 GLY A O 1
ATOM 1005 N N . ILE A 1 132 ? 8.241 3.302 -25.672 1.00 49.72 132 ILE A N 1
ATOM 1006 C CA . ILE A 1 132 ? 8.308 4.747 -25.915 1.00 49.72 132 ILE A CA 1
ATOM 1007 C C . ILE A 1 132 ? 6.954 5.152 -26.503 1.00 49.72 132 ILE A C 1
ATOM 1009 O O . ILE A 1 132 ? 6.789 5.188 -27.719 1.00 49.72 132 ILE A O 1
ATOM 1013 N N . SER A 1 133 ? 5.923 5.327 -25.679 1.00 50.62 133 SER A N 1
ATOM 1014 C CA . SER A 1 133 ? 4.662 5.880 -26.181 1.00 50.62 133 SER A CA 1
ATOM 1015 C C . SER A 1 133 ? 3.695 6.265 -25.081 1.00 50.62 133 SER A C 1
ATOM 1017 O O . SER A 1 133 ? 3.569 5.574 -24.076 1.00 50.62 133 SER A O 1
ATOM 1019 N N . TYR A 1 134 ? 2.938 7.313 -25.386 1.00 52.16 134 TYR A N 1
ATOM 1020 C CA . TYR A 1 134 ? 1.797 7.910 -24.690 1.00 52.16 134 TYR A CA 1
ATOM 1021 C C . TYR A 1 134 ? 0.687 6.929 -24.252 1.00 52.16 134 TYR A C 1
ATOM 1023 O O . TYR A 1 134 ? -0.254 7.323 -23.577 1.00 52.16 134 TYR A O 1
ATOM 1031 N N . ASN A 1 135 ? 0.803 5.638 -24.572 1.00 56.97 135 ASN A N 1
ATOM 1032 C CA . ASN A 1 135 ? -0.099 4.581 -24.127 1.00 56.97 135 ASN A CA 1
ATOM 1033 C C . ASN A 1 135 ? 0.359 4.043 -22.769 1.00 56.97 135 ASN A C 1
ATOM 1035 O O . ASN A 1 135 ? 0.965 2.971 -22.674 1.00 56.97 135 ASN A O 1
ATOM 1039 N N . LEU A 1 136 ? 0.078 4.810 -21.716 1.00 63.66 136 LEU A N 1
ATOM 1040 C CA . LEU A 1 136 ? 0.326 4.405 -20.338 1.00 63.66 136 LEU A CA 1
ATOM 1041 C C . LEU A 1 136 ? -0.469 3.129 -20.036 1.00 63.66 136 LEU A C 1
ATOM 1043 O O . LEU A 1 136 ? -1.676 3.178 -19.827 1.00 63.66 136 LEU A O 1
ATOM 1047 N N . ARG A 1 137 ? 0.211 1.977 -20.048 1.00 71.69 137 ARG A N 1
ATOM 1048 C CA . ARG A 1 137 ? -0.333 0.696 -19.586 1.00 71.69 137 ARG A CA 1
ATOM 1049 C C . ARG A 1 137 ? -0.195 0.629 -18.076 1.00 71.69 137 ARG A C 1
ATOM 1051 O O . ARG A 1 137 ? 0.828 0.153 -17.579 1.00 71.69 137 ARG A O 1
ATOM 1058 N N . ILE A 1 138 ? -1.197 1.150 -17.376 1.00 74.06 138 ILE A N 1
ATOM 1059 C CA . ILE A 1 138 ? -1.156 1.276 -15.920 1.00 74.06 138 ILE A CA 1
ATOM 1060 C C . ILE A 1 138 ? -2.001 0.161 -15.299 1.00 74.06 138 ILE A C 1
ATOM 1062 O O . ILE A 1 138 ? -3.198 0.083 -15.583 1.00 74.06 138 ILE A O 1
ATOM 1066 N N . PRO A 1 139 ? -1.416 -0.710 -14.465 1.00 78.94 139 PRO A N 1
ATOM 1067 C CA . PRO A 1 139 ? -2.188 -1.534 -13.539 1.00 78.94 139 PRO A CA 1
ATOM 1068 C C . PRO A 1 139 ? -2.891 -0.635 -12.505 1.00 78.94 139 PRO A C 1
ATOM 1070 O O . PRO A 1 139 ? -2.253 -0.080 -11.610 1.00 78.94 139 PRO A O 1
ATOM 1073 N N . LEU A 1 140 ? -4.202 -0.450 -12.671 1.00 78.38 140 LEU A N 1
ATOM 1074 C CA . LEU A 1 140 ? -5.053 0.360 -11.794 1.00 78.38 140 LEU A CA 1
ATOM 1075 C C . LEU A 1 140 ? -6.095 -0.512 -11.092 1.00 78.38 140 LEU A C 1
ATOM 1077 O O . LEU A 1 140 ? -6.429 -1.605 -11.545 1.00 78.38 140 LEU A O 1
ATOM 1081 N N . GLY A 1 141 ? -6.668 0.028 -10.016 1.00 80.31 141 GLY A N 1
ATOM 1082 C CA . GLY A 1 141 ? -7.720 -0.638 -9.251 1.00 80.31 141 GLY A CA 1
ATOM 1083 C C . GLY A 1 141 ? -7.187 -1.657 -8.246 1.00 80.31 141 GLY A C 1
ATOM 1084 O O . GLY A 1 141 ? -5.987 -1.704 -7.980 1.00 80.31 141 GLY A O 1
ATOM 1085 N N . GLN A 1 142 ? -8.116 -2.405 -7.642 1.00 81.38 142 GLN A N 1
ATOM 1086 C CA . GLN A 1 142 ? -7.839 -3.422 -6.621 1.00 81.38 142 GLN A CA 1
ATOM 1087 C C . GLN A 1 142 ? -7.252 -4.693 -7.237 1.00 81.38 142 GLN A C 1
ATOM 1089 O O . GLN A 1 142 ? -7.547 -5.023 -8.385 1.00 81.38 142 GLN A O 1
ATOM 1094 N N . TYR A 1 143 ? -6.457 -5.417 -6.446 1.00 86.94 143 TYR A N 1
ATOM 1095 C CA . TYR A 1 143 ? -5.793 -6.656 -6.845 1.00 86.94 143 TYR A CA 1
ATOM 1096 C C . TYR A 1 143 ? -6.465 -7.849 -6.164 1.00 86.94 143 TYR A C 1
ATOM 1098 O O . TYR A 1 143 ? -5.979 -8.304 -5.128 1.00 86.94 143 TYR A O 1
ATOM 1106 N N . PRO A 1 144 ? -7.591 -8.377 -6.672 1.00 85.00 144 PRO A N 1
ATOM 1107 C CA . PRO A 1 144 ? -8.169 -9.570 -6.081 1.00 85.00 144 PRO A CA 1
ATOM 1108 C C . PRO A 1 144 ? -7.164 -10.725 -6.123 1.00 85.00 144 PRO A C 1
ATOM 1110 O O . PRO A 1 144 ? -6.476 -10.960 -7.123 1.00 85.00 144 PRO A O 1
ATOM 1113 N N . ILE A 1 145 ? -7.105 -11.452 -5.011 1.00 85.31 145 ILE A N 1
ATOM 1114 C CA . ILE A 1 145 ? -6.283 -12.647 -4.871 1.00 85.31 145 ILE A CA 1
ATOM 1115 C C . ILE A 1 145 ? -7.203 -13.843 -5.021 1.00 85.31 145 ILE A C 1
ATOM 1117 O O . ILE A 1 145 ? -8.112 -14.058 -4.222 1.00 85.31 145 ILE A O 1
ATOM 1121 N N . LEU A 1 146 ? -6.975 -14.603 -6.082 1.00 84.19 146 LEU A N 1
ATOM 1122 C CA . LEU A 1 146 ? -7.721 -15.804 -6.407 1.00 84.19 146 LEU A CA 1
ATOM 1123 C C . LEU A 1 146 ? -6.945 -17.021 -5.922 1.00 84.19 146 LEU A C 1
ATOM 1125 O O . LEU A 1 146 ? -5.737 -17.110 -6.127 1.00 84.19 146 LEU A O 1
ATOM 1129 N N . MET A 1 147 ? -7.652 -17.978 -5.336 1.00 81.62 147 MET A N 1
ATOM 1130 C CA . MET A 1 147 ? -7.088 -19.273 -4.974 1.00 81.62 147 MET A CA 1
ATOM 1131 C C . MET A 1 147 ? -7.492 -20.305 -6.023 1.00 81.62 147 MET A C 1
ATOM 1133 O O . MET A 1 147 ? -8.673 -20.438 -6.343 1.00 81.62 147 MET A O 1
ATOM 1137 N N . ARG A 1 148 ? -6.522 -21.051 -6.552 1.00 81.75 148 ARG A N 1
ATOM 1138 C CA . ARG A 1 148 ? -6.771 -22.219 -7.406 1.00 81.75 148 ARG A CA 1
ATOM 1139 C C . ARG A 1 148 ? -5.813 -23.324 -7.003 1.00 81.75 148 ARG A C 1
ATOM 1141 O O . ARG A 1 148 ? -4.614 -23.091 -7.009 1.00 81.75 148 ARG A O 1
ATOM 1148 N N . ASP A 1 149 ? -6.342 -24.489 -6.638 1.00 88.75 149 ASP A N 1
ATOM 1149 C CA . ASP A 1 149 ? -5.537 -25.645 -6.216 1.00 88.75 149 ASP A CA 1
ATOM 1150 C C . ASP A 1 149 ? -4.567 -25.304 -5.061 1.00 88.75 149 ASP A C 1
ATOM 1152 O O . ASP A 1 149 ? -3.428 -25.752 -5.020 1.00 88.75 149 ASP A O 1
ATOM 1156 N N . ASN A 1 150 ? -5.031 -24.470 -4.118 1.00 82.12 150 ASN A N 1
ATOM 1157 C CA . ASN A 1 150 ? -4.254 -23.910 -3.001 1.00 82.12 150 ASN A CA 1
ATOM 1158 C C . ASN A 1 150 ? -3.091 -22.974 -3.405 1.00 82.12 150 ASN A C 1
ATOM 1160 O O . ASN A 1 150 ? -2.275 -22.596 -2.566 1.00 82.12 150 ASN A O 1
ATOM 1164 N N . GLU A 1 151 ? -3.040 -22.539 -4.664 1.00 80.62 151 GLU A N 1
ATOM 1165 C CA . GLU A 1 151 ? -2.074 -21.556 -5.148 1.00 80.62 151 GLU A CA 1
ATOM 1166 C C . GLU A 1 151 ? -2.717 -20.169 -5.281 1.00 80.62 151 GLU A C 1
ATOM 1168 O O . GLU A 1 151 ? -3.714 -20.015 -6.002 1.00 80.62 151 GLU A O 1
ATOM 1173 N N . PRO A 1 152 ? -2.148 -19.135 -4.636 1.00 82.50 152 PRO A N 1
ATOM 1174 C CA . PRO A 1 152 ? -2.628 -17.774 -4.793 1.00 82.50 152 PRO A CA 1
ATOM 1175 C C . PRO A 1 152 ? -2.194 -17.185 -6.137 1.00 82.50 152 PRO A C 1
ATOM 1177 O O . PRO A 1 152 ? -1.057 -17.355 -6.595 1.00 82.50 152 PRO A O 1
ATOM 1180 N N . ARG A 1 153 ? -3.113 -16.442 -6.750 1.00 84.50 153 ARG A N 1
ATOM 1181 C CA . ARG A 1 153 ? -2.925 -15.720 -8.007 1.00 84.50 153 ARG A CA 1
ATOM 1182 C C . ARG A 1 153 ? -3.426 -14.300 -7.849 1.00 84.50 153 ARG A C 1
ATOM 1184 O O . ARG A 1 153 ? -4.558 -14.093 -7.426 1.00 84.50 153 ARG A O 1
ATOM 1191 N N . ILE A 1 154 ? -2.606 -13.330 -8.225 1.00 84.94 154 ILE A N 1
ATOM 1192 C CA . ILE A 1 154 ? -3.024 -11.929 -8.236 1.00 84.94 154 ILE A CA 1
ATOM 1193 C C . ILE A 1 154 ? -3.578 -11.617 -9.613 1.00 84.94 154 ILE A C 1
ATOM 1195 O O . ILE A 1 154 ? -2.871 -11.796 -10.605 1.00 84.94 154 ILE A O 1
ATOM 1199 N N . LEU A 1 155 ? -4.814 -11.130 -9.662 1.00 83.50 155 LEU A N 1
ATOM 1200 C CA . LEU A 1 155 ? -5.429 -10.636 -10.883 1.00 83.50 155 LEU A CA 1
ATOM 1201 C C . LEU A 1 155 ? -5.425 -9.110 -10.881 1.00 83.50 155 LEU A C 1
ATOM 1203 O O . LEU A 1 155 ? -5.776 -8.495 -9.878 1.00 83.50 155 LEU A O 1
ATOM 1207 N N . PHE A 1 156 ? -5.080 -8.492 -12.005 1.00 81.88 156 PHE A N 1
ATOM 1208 C CA . PHE A 1 156 ? -5.257 -7.052 -12.179 1.00 81.88 156 PHE A CA 1
ATOM 1209 C C . PHE A 1 156 ? -5.569 -6.687 -13.621 1.00 81.88 156 PHE A C 1
ATOM 1211 O O . PHE A 1 156 ? -5.146 -7.356 -14.571 1.00 81.88 156 PHE A O 1
ATOM 1218 N N . ALA A 1 157 ? -6.321 -5.599 -13.760 1.00 77.62 157 ALA A N 1
ATOM 1219 C CA . ALA A 1 157 ? -6.593 -4.976 -15.037 1.00 77.62 157 ALA A CA 1
ATOM 1220 C C . ALA A 1 157 ? -5.486 -3.974 -15.356 1.00 77.62 157 ALA A C 1
ATOM 1222 O O . ALA A 1 157 ? -5.030 -3.211 -14.503 1.00 77.62 157 ALA A O 1
ATOM 1223 N N . ILE A 1 158 ? -5.073 -3.966 -16.612 1.00 77.12 158 ILE A N 1
ATOM 1224 C CA . ILE A 1 158 ? -4.240 -2.905 -17.161 1.00 77.12 158 ILE A CA 1
ATOM 1225 C C . ILE A 1 158 ? -5.201 -1.942 -17.860 1.00 77.12 158 ILE A C 1
ATOM 1227 O O . ILE A 1 158 ? -6.139 -2.386 -18.510 1.00 77.12 158 ILE A O 1
ATOM 1231 N N . THR A 1 159 ? -5.012 -0.635 -17.737 1.00 72.12 159 THR A N 1
ATOM 1232 C CA . THR A 1 159 ? -5.713 0.336 -18.591 1.00 72.12 159 THR A CA 1
ATOM 1233 C C . THR A 1 159 ? -4.753 0.873 -19.636 1.00 72.12 159 THR A C 1
ATOM 1235 O O . THR A 1 159 ? -3.574 1.049 -19.339 1.00 72.12 159 THR A O 1
ATOM 1238 N N . ASP A 1 160 ? -5.231 1.150 -20.846 1.00 68.88 160 ASP A N 1
ATOM 1239 C CA . ASP A 1 160 ? -4.565 2.047 -21.782 1.00 68.88 160 ASP A CA 1
ATOM 1240 C C . ASP A 1 160 ? -5.010 3.478 -21.454 1.00 68.88 160 ASP A C 1
ATOM 1242 O O . ASP A 1 160 ? -6.140 3.875 -21.706 1.00 68.88 160 ASP A O 1
ATOM 1246 N N . GLY A 1 161 ? -4.142 4.259 -20.810 1.00 56.69 161 GLY A N 1
ATOM 1247 C CA . GLY A 1 161 ? -4.463 5.578 -20.242 1.00 56.69 161 GLY A CA 1
ATOM 1248 C C . GLY A 1 161 ? -4.864 6.685 -21.231 1.00 56.69 161 GLY A C 1
ATOM 1249 O O . GLY A 1 161 ? -4.786 7.852 -20.871 1.00 56.69 161 GLY A O 1
ATOM 1250 N N . MET A 1 162 ? -5.262 6.352 -22.462 1.00 55.97 162 MET A N 1
ATOM 1251 C CA . MET A 1 162 ? -5.550 7.301 -23.544 1.00 55.97 162 MET A CA 1
ATOM 1252 C C . MET A 1 162 ? -7.026 7.368 -23.952 1.00 55.97 162 MET A C 1
ATOM 1254 O O . MET A 1 162 ? -7.394 8.280 -24.688 1.00 55.97 162 MET A O 1
ATOM 1258 N N . THR A 1 163 ? -7.886 6.468 -23.464 1.00 52.25 163 THR A N 1
ATOM 1259 C CA . THR A 1 163 ? -9.305 6.479 -23.847 1.00 52.25 163 THR A CA 1
ATOM 1260 C C . THR A 1 163 ? -10.202 6.445 -22.606 1.00 52.25 163 THR A C 1
ATOM 1262 O O . THR A 1 163 ? -10.395 5.383 -22.007 1.00 52.25 163 THR A O 1
ATOM 1265 N N . PRO A 1 164 ? -10.776 7.591 -22.193 1.00 48.31 164 PRO A N 1
ATOM 1266 C CA . PRO A 1 164 ? -11.778 7.620 -21.136 1.00 48.31 164 PRO A CA 1
ATOM 1267 C C . PRO A 1 164 ? -12.921 6.656 -21.480 1.00 48.31 164 PRO A C 1
ATOM 1269 O O . PRO A 1 164 ? -13.555 6.784 -22.524 1.00 48.31 164 PRO A O 1
ATOM 1272 N N . GLY A 1 165 ? -13.168 5.665 -20.621 1.00 50.44 165 GLY A N 1
ATOM 1273 C CA . GLY A 1 165 ? -14.284 4.729 -20.781 1.00 50.44 165 GLY A CA 1
ATOM 1274 C C . GLY A 1 165 ? -14.020 3.485 -21.635 1.00 50.44 165 GLY A C 1
ATOM 1275 O O . GLY A 1 165 ? -14.942 2.689 -21.795 1.00 50.44 165 GLY A O 1
ATOM 1276 N N . THR A 1 166 ? -12.800 3.246 -22.135 1.00 46.38 166 THR A N 1
ATOM 1277 C CA . THR A 1 166 ? -12.464 1.931 -22.705 1.00 46.38 166 THR A CA 1
ATOM 1278 C C . THR A 1 166 ? -11.406 1.233 -21.866 1.00 46.38 166 THR A C 1
ATOM 1280 O O . THR A 1 166 ? -10.219 1.493 -22.002 1.00 46.38 166 THR A O 1
ATOM 1283 N N . THR A 1 167 ? -11.820 0.292 -21.023 1.00 47.03 167 THR A N 1
ATOM 1284 C CA . THR A 1 167 ? -10.935 -0.728 -20.453 1.00 47.03 167 THR A CA 1
ATOM 1285 C C . THR A 1 167 ? -10.543 -1.715 -21.557 1.00 47.0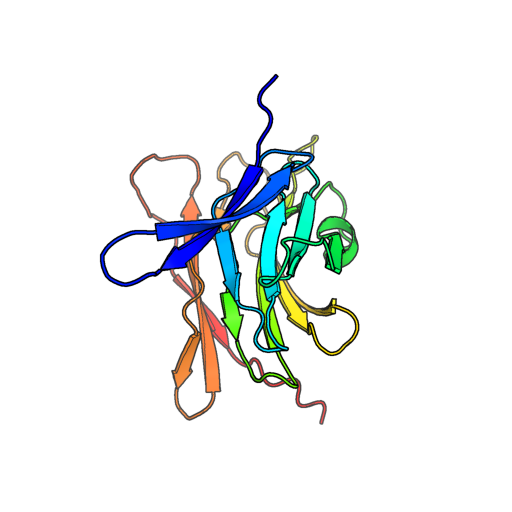3 167 THR A C 1
ATOM 1287 O O . THR A 1 167 ? -11.052 -2.829 -21.628 1.00 47.03 167 THR A O 1
ATOM 1290 N N . ARG A 1 168 ? -9.656 -1.313 -22.477 1.00 46.47 168 ARG A N 1
ATOM 1291 C CA . ARG A 1 168 ? -9.111 -2.212 -23.515 1.00 46.47 168 ARG A CA 1
ATOM 1292 C C . ARG A 1 168 ? -7.872 -2.977 -23.053 1.00 46.47 168 ARG A C 1
ATOM 1294 O O . ARG A 1 168 ? -7.168 -3.557 -23.880 1.00 46.47 168 ARG A O 1
ATOM 1301 N N . GLY A 1 169 ? -7.559 -2.987 -21.762 1.00 49.81 169 GLY A N 1
ATOM 1302 C CA . GLY A 1 169 ? -6.406 -3.737 -21.287 1.00 49.81 169 GLY A CA 1
ATOM 1303 C C . GLY A 1 169 ? -6.754 -5.156 -20.867 1.00 49.81 169 GLY A C 1
ATOM 1304 O O . GLY A 1 169 ? -7.819 -5.452 -20.330 1.00 49.81 169 GLY A O 1
ATOM 1305 N N . GLY A 1 170 ? -5.822 -6.051 -21.180 1.00 51.97 170 GLY A N 1
ATOM 1306 C CA . GLY A 1 170 ? -5.908 -7.452 -20.816 1.00 51.97 170 GLY A CA 1
ATOM 1307 C C . GLY A 1 170 ? -5.882 -7.654 -19.304 1.00 51.97 170 GLY A C 1
ATOM 1308 O O . GLY A 1 170 ? -5.404 -6.818 -18.534 1.00 51.97 170 GLY A O 1
ATOM 1309 N N . VAL A 1 171 ? -6.385 -8.812 -18.903 1.00 53.59 171 VAL A N 1
ATOM 1310 C CA . VAL A 1 171 ? -6.291 -9.318 -17.541 1.00 53.59 171 VAL A CA 1
ATOM 1311 C C . VAL A 1 171 ? -4.945 -10.024 -17.394 1.00 53.59 171 VAL A C 1
ATOM 1313 O O . VAL A 1 171 ? -4.638 -10.930 -18.169 1.00 53.59 171 VAL A O 1
ATOM 1316 N N . CYS A 1 172 ? -4.136 -9.614 -16.419 1.00 58.16 172 CYS A N 1
ATOM 1317 C CA . CYS A 1 172 ? -2.892 -10.303 -16.085 1.00 58.16 172 CYS A CA 1
ATOM 1318 C C . CYS A 1 172 ? -3.076 -11.083 -14.782 1.00 58.16 172 CYS A C 1
ATOM 1320 O O . CYS A 1 172 ? -3.606 -10.542 -13.811 1.00 58.16 172 CYS A O 1
ATOM 1322 N N . ALA A 1 173 ? -2.639 -12.343 -14.773 1.00 58.50 173 ALA A N 1
ATOM 1323 C CA . ALA A 1 173 ? -2.573 -13.169 -13.577 1.00 58.50 173 ALA A CA 1
ATOM 1324 C C . ALA A 1 173 ? -1.106 -13.473 -13.260 1.00 58.50 173 ALA A C 1
ATOM 1326 O O . ALA A 1 173 ? -0.410 -14.068 -14.082 1.00 58.50 173 ALA A O 1
ATOM 1327 N N . ILE A 1 174 ? -0.641 -13.092 -12.071 1.00 63.28 174 ILE A N 1
ATOM 1328 C CA . ILE A 1 174 ? 0.672 -13.506 -11.560 1.00 63.28 174 ILE A CA 1
ATOM 1329 C C . ILE A 1 174 ? 0.441 -14.698 -10.633 1.00 63.28 174 ILE A C 1
ATOM 1331 O O . ILE A 1 174 ? -0.300 -14.585 -9.656 1.00 63.28 174 ILE A O 1
ATOM 1335 N N . GLY A 1 175 ? 1.035 -15.844 -10.971 1.00 47.31 175 GLY A N 1
ATOM 1336 C CA . GLY A 1 175 ? 0.948 -17.074 -10.189 1.00 47.31 175 GLY A CA 1
ATOM 1337 C C . GLY A 1 175 ? 2.167 -17.276 -9.293 1.00 47.31 175 GLY A C 1
ATOM 1338 O O . GLY A 1 175 ? 3.290 -17.005 -9.709 1.00 47.31 175 GLY A O 1
ATOM 1339 N N . ASN A 1 176 ? 1.898 -17.822 -8.105 1.00 50.22 176 ASN A N 1
ATOM 1340 C CA . ASN A 1 176 ? 2.830 -18.231 -7.056 1.00 50.22 176 ASN A CA 1
ATOM 1341 C C . ASN A 1 176 ? 3.371 -17.092 -6.162 1.00 50.22 176 ASN A C 1
ATOM 1343 O O . ASN A 1 176 ? 4.416 -16.502 -6.418 1.00 50.22 176 ASN A O 1
ATOM 1347 N N . LEU A 1 177 ? 2.656 -16.820 -5.059 1.00 52.44 177 LEU A N 1
ATOM 1348 C CA . LEU A 1 177 ? 3.117 -15.959 -3.953 1.00 52.44 177 LEU A CA 1
ATOM 1349 C C . LEU A 1 177 ? 3.941 -16.717 -2.904 1.00 52.44 177 LEU A C 1
ATOM 1351 O O . LEU A 1 177 ? 4.302 -16.136 -1.879 1.00 52.44 177 LEU A O 1
ATOM 1355 N N . SER A 1 178 ? 4.208 -18.014 -3.102 1.00 49.81 178 SER A N 1
ATOM 1356 C CA . SER A 1 178 ? 4.975 -18.768 -2.119 1.00 49.81 178 SER A CA 1
ATOM 1357 C C . SER A 1 178 ? 6.453 -18.399 -2.233 1.00 49.81 178 SER A C 1
ATOM 1359 O O . SER A 1 178 ? 7.153 -18.743 -3.180 1.00 49.81 178 SER A O 1
ATOM 1361 N N . SER A 1 179 ? 6.951 -17.686 -1.226 1.00 45.03 179 SER A N 1
ATOM 1362 C CA . SER A 1 179 ? 8.381 -17.477 -1.001 1.00 45.03 179 SER A CA 1
ATOM 1363 C C . SER A 1 179 ? 9.035 -18.752 -0.445 1.00 45.03 179 SER A C 1
ATOM 1365 O O . SER A 1 179 ? 9.786 -18.698 0.534 1.00 45.03 179 SER A O 1
ATOM 1367 N N . THR A 1 180 ? 8.701 -19.929 -0.979 1.00 40.53 180 THR A N 1
ATOM 1368 C CA . THR A 1 180 ? 9.436 -21.139 -0.621 1.00 40.53 180 THR A CA 1
ATOM 1369 C C . THR A 1 180 ? 10.764 -21.086 -1.356 1.00 40.53 180 THR A C 1
ATOM 1371 O O . THR A 1 180 ? 10.882 -21.580 -2.475 1.00 40.53 180 THR A O 1
ATOM 1374 N N . ASN A 1 181 ? 11.756 -20.470 -0.710 1.00 39.53 181 ASN A N 1
ATOM 1375 C CA . ASN A 1 181 ? 13.134 -20.914 -0.858 1.00 39.53 181 ASN A CA 1
ATOM 1376 C C . ASN A 1 181 ? 13.128 -22.426 -0.597 1.00 39.53 181 ASN A C 1
ATOM 1378 O O . ASN A 1 181 ? 12.882 -22.859 0.531 1.00 39.53 181 ASN A O 1
ATOM 1382 N N . LYS A 1 182 ? 13.297 -23.207 -1.662 1.00 35.84 182 LYS A N 1
ATOM 1383 C CA . LYS A 1 182 ? 13.872 -24.545 -1.569 1.00 35.84 182 LYS A CA 1
ATOM 1384 C C . LYS A 1 182 ? 15.373 -24.408 -1.739 1.00 35.84 182 LYS A C 1
ATOM 1386 O O . LYS A 1 182 ? 15.770 -23.594 -2.601 1.00 35.84 182 LYS A O 1
#

Sequence (182 aa):
MINPHLYAVQDMGTYGRLKWKTAMPTSIDASIAVDPRGDSVWIVDTVLGRLVRYSTEDGKLLEKINIDKLVGEPGIHTPSSVITISGTETRPILIVSAMAIPIFLPSTCFVLAIDLANHNSLLWKVKVSKGISYNLRIPLGQYPILMRDNEPRILFAITDGMTPGTTRGGVCAIGNLSSTNK